Protein 2A3I (pdb70)

Solvent-accessible surface area: 12761 Å² total; per-residue (Å²): 162,87,149,120,99,16,43,11,118,67,0,44,130,42,44,40,138,78,29,128,14,68,24,70,94,97,106,89,43,49,28,71,48,0,14,12,26,19,23,118,4,14,4,95,26,4,73,55,17,2,61,3,0,58,66,0,34,21,0,114,116,8,34,62,114,3,14,28,13,0,5,11,11,0,8,24,7,3,20,2,0,20,5,0,25,29,0,25,107,95,21,101,5,128,85,2,23,19,0,41,45,1,49,1,52,80,113,34,10,109,97,0,63,18,56,135,26,0,51,22,12,34,89,12,0,67,66,0,38,141,12,113,5,31,58,28,0,6,0,0,0,9,0,2,2,0,0,8,15,7,22,131,120,22,17,140,28,47,82,49,1,93,122,19,32,65,74,12,41,127,13,0,86,102,18,0,71,123,72,26,84,97,78,47,79,1,158,97,26,31,111,42,0,3,76,8,6,2,34,2,23,73,11,14,66,76,8,14,129,53,11,8,95,7,45,144,66,33,175,72,63,150,6,96,21,11,67,17,1,59,59,2,0,52,72,2,25,73,67,44,108,88,48,44,28,77,48,20,50,55,48,146,148,195,156,133,32,41,4,29,76,23,13,88,168

GO terms:
  GO:1990837 sequence-specific double-stranded DNA binding (F, IDA)
  GO:1901224 positive regulation of non-canonical NF-kappaB signal transduction (P, IMP)
  GO:0043235 signaling receptor complex (C, IDA)
  GO:0003700 DNA-binding transcription factor activity (F, TAS)
  GO:0003707 nuclear steroid receptor activity (F, TAS)
  GO:0007165 signal transduction (P, TAS)
  GO:0005654 nucleoplasm (C, TAS)
  GO:0005829 cytosol (C, TAS)
  GO:0005515 protein binding (F, IPI)
  GO:0005654 nucleoplasm (C, IDA)
  GO:0017025 TBP-class protein binding (F, IPI)

B-factor: mean 38.67, std 17.22, range [19.51, 102.19]

Organism: Homo sapiens (NCBI:txid9606)

Foldseek 3Di:
DDDDDDCLVVLVVLDDDFDALPDDVPDDLALQVVQLSLQVLLLVVLVSVLSSQCPRVLSVPDDPVQLLQLCLQQSLLLLLLVQLVCCCVPPVLQWRPNGPVDTHHQV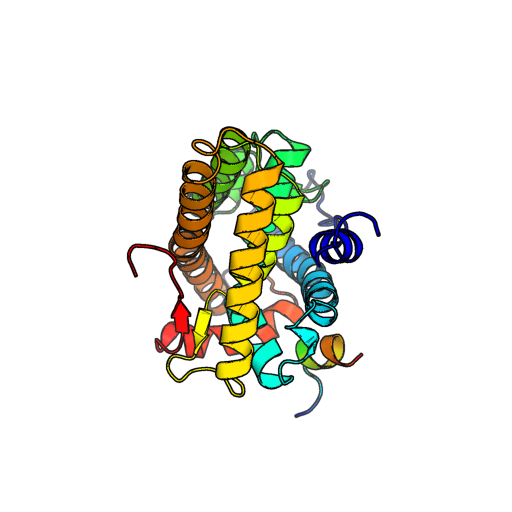SLVNNVNVVLRVLSSVLSPVCNVLVDDPSLSSLLSVLSSLFKAFPVADPPRVSSVVVNVVSLVVSLVVLCPPPPPVVSSVVVSVVSLVSSQSSVVSSVVVVVVVLVCLVCCVVSVRDHDPSVVVSCVVNVVCVVVVRMDGHGPPPD/DDDDPVVVVVVD

Structure (mmCIF, N/CA/C/O backbone):
data_2A3I
#
_entry.id   2A3I
#
_cell.length_a   44.647
_cell.length_b   72.259
_cell.length_c   81.226
_cell.angle_alpha   90.00
_cell.angle_beta   90.00
_cell.angle_gamma   90.00
#
_symmetry.space_group_name_H-M   'P 21 21 21'
#
loop_
_entity.id
_entity.type
_entity.pdbx_description
1 polymer 'Mineralocorticoid receptor'
2 polymer 'Nuclear receptor coactivator 1, residues 1430-1441'
3 non-polymer CORTICOSTERONE
4 water water
#
loop_
_atom_site.group_PDB
_atom_site.id
_atom_site.type_symbol
_atom_site.label_atom_id
_atom_site.label_alt_id
_atom_site.label_comp_id
_atom_site.label_asym_id
_atom_site.label_entity_id
_atom_site.label_seq_id
_atom_site.pdbx_PDB_ins_code
_atom_site.Cartn_x
_atom_site.Cartn_y
_atom_site.Cartn_z
_atom_site.occupancy
_atom_site.B_iso_or_equiv
_atom_site.auth_seq_id
_atom_site.auth_comp_id
_atom_site.auth_asym_id
_atom_site.auth_atom_id
_atom_site.pdbx_PDB_model_num
ATOM 1 N N . ARG A 1 1 ? 26.125 47.334 -22.459 1.00 96.22 732 ARG A N 1
ATOM 2 C CA . ARG A 1 1 ? 25.745 48.432 -21.525 1.00 96.31 732 ARG A CA 1
ATOM 3 C C . ARG A 1 1 ? 24.881 47.901 -20.382 1.00 96.37 732 ARG A C 1
ATOM 4 O O . ARG A 1 1 ? 24.376 46.779 -20.437 1.00 96.36 732 ARG A O 1
ATOM 6 N N . ALA A 1 2 ? 24.723 48.717 -19.344 1.00 96.48 733 ALA A N 1
ATOM 7 C CA . ALA A 1 2 ? 23.927 48.350 -18.177 1.00 96.60 733 ALA A CA 1
ATOM 8 C C . ALA A 1 2 ? 23.681 49.601 -17.341 1.00 96.66 733 ALA A C 1
ATOM 9 O O . ALA A 1 2 ? 24.616 50.168 -16.767 1.00 96.74 733 ALA A O 1
ATOM 11 N N . LEU A 1 3 ? 22.423 50.030 -17.279 1.00 96.64 734 LEU A N 1
ATOM 12 C CA . LEU A 1 3 ? 22.060 51.229 -16.530 1.00 96.59 734 LEU A CA 1
ATOM 13 C C . LEU A 1 3 ? 22.870 52.384 -17.122 1.00 96.36 734 LEU A C 1
ATOM 14 O O . LEU A 1 3 ? 23.641 52.201 -18.065 1.00 96.40 734 LEU A O 1
ATOM 19 N N . THR A 1 4 ? 22.680 53.573 -16.569 1.00 96.04 735 THR A N 1
ATOM 20 C CA . THR A 1 4 ? 23.401 54.758 -17.004 1.00 95.66 735 THR A CA 1
ATOM 21 C C . THR A 1 4 ? 23.606 55.564 -15.726 1.00 95.13 735 THR A C 1
ATOM 22 O O . THR A 1 4 ? 23.136 56.697 -15.609 1.00 94.94 735 THR A O 1
ATOM 26 N N . PRO A 1 5 ? 24.322 54.972 -14.746 1.00 94.61 736 PRO A N 1
ATOM 27 C CA . PRO A 1 5 ? 24.632 55.552 -13.436 1.00 93.95 736 PRO A CA 1
ATOM 28 C C . PRO A 1 5 ? 24.608 57.070 -13.349 1.00 93.13 736 PRO A C 1
ATOM 29 O O . PRO A 1 5 ? 25.038 57.775 -14.264 1.00 93.19 736 PRO A O 1
ATOM 33 N N . SER A 1 6 ? 24.099 57.558 -12.224 1.00 91.94 737 SER A N 1
ATOM 34 C CA . SER A 1 6 ? 23.989 58.984 -11.964 1.00 90.60 737 SER A CA 1
ATOM 35 C C . SER A 1 6 ? 24.878 59.373 -10.788 1.00 89.53 737 SER A C 1
ATOM 36 O O . SER A 1 6 ? 25.435 58.506 -10.110 1.00 89.40 737 SER A O 1
ATOM 39 N N . PRO A 1 7 ? 25.040 60.686 -10.540 1.00 88.42 738 PRO A N 1
ATOM 40 C CA . PRO A 1 7 ? 25.877 61.136 -9.425 1.00 87.28 738 PRO A CA 1
ATOM 41 C C . PRO A 1 7 ? 25.365 60.568 -8.102 1.00 86.07 738 PRO A C 1
ATOM 42 O O . PRO A 1 7 ? 26.084 60.539 -7.106 1.00 86.03 738 PRO A O 1
ATOM 46 N N . VAL A 1 8 ? 24.117 60.110 -8.109 1.00 84.56 739 VAL A N 1
ATOM 47 C CA . VAL A 1 8 ? 23.489 59.543 -6.921 1.00 83.28 739 VAL A CA 1
ATOM 48 C C . VAL A 1 8 ? 24.39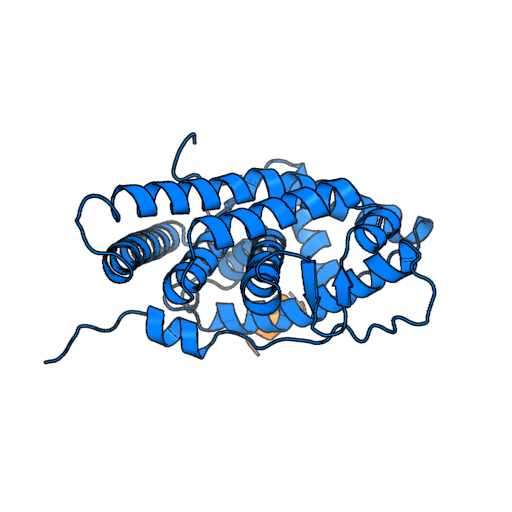1 58.533 -6.206 1.00 82.36 739 VAL A C 1
ATOM 49 O O . VAL A 1 8 ? 24.532 58.578 -4.982 1.00 82.15 739 VAL A O 1
ATOM 53 N N . MET A 1 9 ? 24.998 57.625 -6.967 1.00 81.11 740 MET A N 1
ATOM 54 C CA . MET A 1 9 ? 25.882 56.616 -6.392 1.00 79.86 740 MET A CA 1
ATOM 55 C C . MET A 1 9 ? 27.095 57.321 -5.782 1.00 78.68 740 MET A C 1
ATOM 56 O O . MET A 1 9 ? 27.565 56.958 -4.702 1.00 78.25 740 MET A O 1
ATOM 61 N N . VAL A 1 10 ? 27.594 58.330 -6.491 1.00 77.19 741 VAL A N 1
ATOM 62 C CA . VAL A 1 10 ? 28.738 59.120 -6.043 1.00 75.86 741 VAL A CA 1
ATOM 63 C C . VAL A 1 10 ? 28.412 59.848 -4.741 1.00 75.07 741 VAL A C 1
ATOM 64 O O . VAL A 1 10 ? 29.193 59.833 -3.789 1.00 74.88 741 VAL A O 1
ATOM 68 N N . LEU A 1 11 ? 27.247 60.485 -4.712 1.00 73.96 742 LEU A N 1
ATOM 69 C CA . LEU A 1 11 ? 26.790 61.225 -3.543 1.00 72.79 742 LEU A CA 1
ATOM 70 C C . LEU A 1 11 ? 26.745 60.330 -2.305 1.00 72.00 742 LEU A C 1
ATOM 71 O O . LEU A 1 11 ? 27.139 60.746 -1.214 1.00 71.74 742 LEU A O 1
ATOM 76 N N . GLU A 1 12 ? 26.268 59.100 -2.481 1.00 70.92 743 GLU A N 1
ATOM 77 C CA . GLU A 1 12 ? 26.176 58.147 -1.378 1.00 69.91 743 GLU A CA 1
ATOM 78 C C . GLU A 1 12 ? 27.564 57.831 -0.843 1.00 68.62 743 GLU A C 1
ATOM 79 O O . GLU A 1 12 ? 27.744 57.573 0.347 1.00 68.35 743 GLU A O 1
ATOM 85 N N . ASN A 1 13 ? 28.545 57.859 -1.737 1.00 66.89 744 ASN A N 1
ATOM 86 C CA . ASN A 1 13 ? 29.926 57.565 -1.384 1.00 65.16 744 ASN A CA 1
ATOM 87 C C . ASN A 1 13 ? 30.569 58.629 -0.504 1.00 63.95 744 ASN A C 1
ATOM 88 O O . ASN A 1 13 ? 31.233 58.310 0.483 1.00 63.99 744 ASN A O 1
ATOM 93 N N . ILE A 1 14 ? 30.369 59.894 -0.858 1.00 62.55 745 ILE A N 1
ATOM 94 C CA . ILE A 1 14 ? 30.955 60.996 -0.102 1.00 61.01 745 ILE A CA 1
ATOM 95 C C . ILE A 1 14 ? 30.123 61.435 1.099 1.00 60.40 745 ILE A C 1
ATOM 96 O O . ILE A 1 14 ? 30.502 62.360 1.812 1.00 60.06 745 ILE A O 1
ATOM 101 N N . GLU A 1 15 ? 28.992 60.774 1.322 1.00 59.79 746 GLU A N 1
ATOM 102 C CA . GLU A 1 15 ? 28.123 61.119 2.441 1.00 59.51 746 GLU A CA 1
ATOM 103 C C . GLU A 1 15 ? 28.877 61.002 3.766 1.00 58.96 746 GLU A C 1
ATOM 104 O O . GLU A 1 15 ? 29.317 59.915 4.144 1.00 58.86 746 GLU A O 1
ATOM 110 N N . PRO A 1 16 ? 29.040 62.129 4.484 1.00 58.31 747 PRO A N 1
ATOM 111 C CA . PRO A 1 16 ? 29.740 62.177 5.774 1.00 57.46 747 PRO A CA 1
ATOM 112 C C . PRO A 1 16 ? 29.103 61.252 6.811 1.00 56.59 747 PRO A C 1
ATOM 113 O O . PRO A 1 16 ? 27.910 60.953 6.747 1.00 56.35 747 PRO A O 1
ATOM 117 N N . GLU A 1 17 ? 29.900 60.807 7.773 1.00 55.64 748 GLU A N 1
ATOM 118 C CA . GLU A 1 17 ? 29.397 59.915 8.807 1.00 54.95 748 GLU A CA 1
ATOM 119 C C . GLU A 1 17 ? 29.166 60.639 10.128 1.00 53.24 748 GLU A C 1
ATOM 120 O O . GLU A 1 17 ? 29.816 61.644 10.420 1.00 53.24 748 GLU A O 1
ATOM 126 N N . ILE A 1 18 ? 28.228 60.117 10.914 1.00 51.15 749 ILE A N 1
ATOM 127 C CA . ILE A 1 18 ? 27.869 60.677 12.214 1.00 49.34 749 ILE A CA 1
ATOM 128 C C . ILE A 1 18 ? 29.038 61.230 13.030 1.00 47.62 749 ILE A C 1
ATOM 129 O O . ILE A 1 18 ? 30.108 60.628 13.103 1.00 47.36 749 ILE A O 1
ATOM 134 N N . VAL A 1 19 ? 28.818 62.390 13.643 1.00 45.19 750 VAL A N 1
ATOM 135 C CA . VAL A 1 19 ? 29.830 63.007 14.488 1.00 42.58 750 VAL A CA 1
ATOM 136 C C . VAL A 1 19 ? 29.205 63.143 15.873 1.00 41.18 750 VAL A C 1
ATOM 137 O O . VAL A 1 19 ? 28.025 63.482 16.000 1.00 40.04 750 VAL A O 1
ATOM 141 N N . TYR A 1 20 ? 29.989 62.856 16.906 1.00 39.78 751 TYR A N 1
ATOM 142 C CA . TYR A 1 20 ? 29.503 62.938 18.273 1.00 39.09 751 TYR A CA 1
ATOM 143 C C . TYR A 1 20 ? 29.562 64.350 18.817 1.00 38.22 751 TYR A C 1
ATOM 144 O O . TYR A 1 20 ? 30.394 65.155 18.398 1.00 38.46 751 TYR A O 1
ATOM 153 N N . ALA A 1 21 ? 28.670 64.645 19.757 1.00 37.74 752 ALA A N 1
ATOM 154 C CA . ALA A 1 21 ? 28.613 65.967 20.368 1.00 37.37 752 ALA A CA 1
ATOM 155 C C . ALA A 1 21 ? 29.521 66.069 21.586 1.00 37.67 752 ALA A C 1
ATOM 156 O O . ALA A 1 21 ? 29.914 67.167 21.987 1.00 37.92 752 ALA A O 1
ATOM 158 N N . GLY A 1 22 ? 29.850 64.926 22.177 1.00 37.62 753 GLY A N 1
ATOM 159 C CA . GLY A 1 22 ? 30.679 64.941 23.364 1.00 38.39 753 GLY A CA 1
ATOM 160 C C . GLY A 1 22 ? 29.853 65.482 24.513 1.00 39.13 753 GLY A C 1
ATOM 161 O O . GLY A 1 22 ? 30.360 66.181 25.388 1.00 39.74 753 GLY A O 1
ATOM 162 N N . TYR A 1 23 ? 28.563 65.163 24.507 1.00 39.30 754 TYR A N 1
ATOM 163 C CA . TYR A 1 23 ? 27.666 65.627 25.553 1.00 39.64 754 TYR A CA 1
ATOM 164 C C . TYR A 1 23 ? 27.620 64.651 26.717 1.00 39.46 754 TYR A C 1
ATOM 165 O O . TYR A 1 23 ? 27.733 63.440 26.531 1.00 39.66 754 TYR A O 1
ATOM 174 N N . ASP A 1 24 ? 27.453 65.193 27.916 1.00 39.28 755 ASP A N 1
ATOM 175 C CA . ASP A 1 24 ? 27.364 64.384 29.120 1.00 40.10 755 ASP A CA 1
ATOM 176 C C . ASP A 1 24 ? 26.007 64.642 29.762 1.00 39.97 755 ASP A C 1
ATOM 177 O O . ASP A 1 24 ? 25.787 65.658 30.416 1.00 39.27 755 ASP A O 1
ATOM 182 N N . SER A 1 25 ? 25.092 63.705 29.559 1.00 40.94 756 SER A N 1
ATOM 183 C CA . SER A 1 25 ? 23.741 63.824 30.082 1.00 42.52 756 SER A CA 1
ATOM 184 C C . SER A 1 25 ? 23.652 64.039 31.589 1.00 42.97 756 SER A C 1
ATOM 185 O O . SER A 1 25 ? 22.596 64.406 32.100 1.00 43.74 756 SER A O 1
ATOM 188 N N . SER A 1 26 ? 24.749 63.829 32.307 1.00 43.65 757 SER A N 1
ATOM 189 C CA . SER A 1 26 ? 24.704 63.998 33.750 1.00 44.23 757 SER A CA 1
ATOM 190 C C . SER A 1 26 ? 24.901 65.437 34.218 1.00 43.76 757 SER A C 1
ATOM 191 O O . SER A 1 26 ? 24.635 65.751 35.378 1.00 44.62 757 SER A O 1
ATOM 194 N N . LYS A 1 27 ? 25.364 66.323 33.343 1.00 42.98 758 LYS A N 1
ATOM 195 C CA . LYS A 1 27 ? 25.536 67.702 33.782 1.00 42.10 758 LYS A CA 1
ATOM 196 C C . LYS A 1 27 ? 24.293 68.512 33.464 1.00 40.29 758 LYS A C 1
ATOM 197 O O . LYS A 1 27 ? 23.488 68.117 32.623 1.00 40.49 758 LYS A O 1
ATOM 203 N N . PRO A 1 28 ? 24.113 69.657 34.141 1.00 39.12 759 PRO A N 1
ATOM 204 C CA . PRO A 1 28 ? 22.946 70.522 33.937 1.00 37.09 759 PRO A CA 1
ATOM 205 C C . PRO A 1 28 ? 22.599 70.967 32.518 1.00 35.73 759 PRO A C 1
ATOM 206 O O . PRO A 1 28 ? 23.444 71.463 31.765 1.00 33.35 759 PRO A O 1
ATOM 210 N N . ASP A 1 29 ? 21.326 70.781 32.180 1.00 34.41 760 ASP A N 1
ATOM 211 C CA . ASP A 1 29 ? 20.796 71.164 30.882 1.00 33.38 760 ASP A CA 1
ATOM 212 C C . ASP A 1 29 ? 20.406 72.634 30.860 1.00 31.49 760 ASP A C 1
ATOM 213 O O . ASP A 1 29 ? 19.229 72.978 30.723 1.00 31.11 760 ASP A O 1
ATOM 218 N N . THR A 1 30 ? 21.394 73.506 31.018 1.00 29.34 761 THR A N 1
ATOM 219 C CA . THR A 1 30 ? 21.141 74.939 30.969 1.00 27.21 761 THR A CA 1
ATOM 220 C C . THR A 1 30 ? 21.127 75.312 29.483 1.00 26.18 761 THR A C 1
ATOM 221 O O . THR A 1 30 ? 21.654 74.574 28.654 1.00 23.61 761 THR A O 1
ATOM 225 N N . ALA A 1 31 ? 20.518 76.441 29.142 1.00 25.14 762 ALA A N 1
ATOM 226 C CA . ALA A 1 31 ? 20.482 76.857 27.745 1.00 26.92 762 ALA A CA 1
ATOM 227 C C . ALA A 1 31 ? 21.914 77.149 27.297 1.00 26.86 762 ALA A C 1
A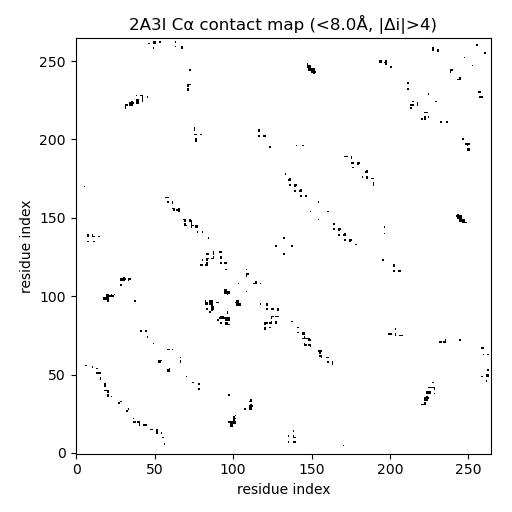TOM 228 O O . ALA A 1 31 ? 22.294 76.879 26.154 1.00 26.25 762 ALA A O 1
ATOM 230 N N . GLU A 1 32 ? 22.707 77.697 28.210 1.00 27.41 763 GLU A N 1
ATOM 231 C CA . GLU A 1 32 ? 24.090 78.024 27.901 1.00 29.20 763 GLU A CA 1
ATOM 232 C C . GLU A 1 32 ? 24.816 76.766 27.477 1.00 27.69 763 GLU A C 1
ATOM 233 O O . GLU A 1 32 ? 25.413 76.724 26.413 1.00 28.50 763 GLU A O 1
ATOM 239 N N . ASN A 1 33 ? 24.747 75.730 28.303 1.00 27.33 764 ASN A N 1
ATOM 240 C CA . ASN A 1 33 ? 25.424 74.483 27.987 1.00 26.92 764 ASN A CA 1
ATOM 241 C C . ASN A 1 33 ? 24.905 73.812 26.712 1.00 26.05 764 ASN A C 1
ATOM 242 O O . ASN A 1 33 ? 25.693 73.388 25.855 1.00 25.28 764 ASN A O 1
ATOM 247 N N . LEU A 1 34 ? 23.587 73.719 26.576 1.00 24.30 765 LEU A N 1
ATOM 248 C CA . LEU A 1 34 ? 23.007 73.077 25.400 1.00 23.89 765 LEU A CA 1
ATOM 249 C C . LEU A 1 34 ? 23.350 73.759 24.076 1.00 23.75 765 LEU A C 1
ATOM 250 O O . LEU A 1 34 ? 23.739 73.097 23.108 1.00 23.58 765 LEU A O 1
ATOM 255 N N . LEU A 1 35 ? 23.201 75.077 24.023 1.00 22.91 766 LEU A N 1
ATOM 256 C CA . LEU A 1 35 ? 23.487 75.800 22.790 1.00 22.62 766 LEU A CA 1
ATOM 257 C C . LEU A 1 35 ? 24.982 75.829 22.482 1.00 22.32 766 LEU A C 1
ATOM 258 O O . LEU A 1 35 ? 25.379 75.671 21.336 1.00 21.10 766 LEU A O 1
ATOM 263 N N . SER A 1 36 ? 25.807 76.040 23.500 1.00 22.25 767 SER A N 1
ATOM 264 C CA . SER A 1 36 ? 27.246 76.041 23.281 1.00 23.28 767 SER A CA 1
ATOM 265 C C . SER A 1 36 ? 27.640 74.669 22.725 1.00 23.58 767 SER A C 1
ATOM 266 O O . SER A 1 36 ? 28.413 74.576 21.769 1.00 22.80 767 SER A O 1
ATOM 269 N N . THR A 1 37 ? 27.088 73.606 23.315 1.00 22.87 768 THR A N 1
ATOM 270 C CA . THR A 1 37 ? 27.406 72.252 22.870 1.00 23.55 768 THR A CA 1
ATOM 271 C C . THR A 1 37 ? 26.946 72.071 21.429 1.00 23.35 768 THR A C 1
ATOM 272 O O . THR A 1 37 ? 27.674 71.524 20.599 1.00 22.64 768 THR A O 1
ATOM 276 N N . LEU A 1 38 ? 25.740 72.541 21.128 1.00 22.91 769 LEU A N 1
ATOM 277 C CA . LEU A 1 38 ? 25.210 72.431 19.776 1.00 23.26 769 LEU A CA 1
ATOM 278 C C . LEU A 1 38 ? 26.043 73.223 18.771 1.00 23.64 769 LEU A C 1
ATOM 279 O O . LEU A 1 38 ? 26.213 72.795 17.628 1.00 24.39 769 LEU A O 1
ATOM 284 N N . ASN A 1 39 ? 26.562 74.376 19.181 1.00 23.86 770 ASN A N 1
ATOM 285 C CA . ASN A 1 39 ? 27.376 75.171 18.268 1.00 24.28 770 ASN A CA 1
ATOM 286 C C . ASN A 1 39 ? 28.726 74.513 18.006 1.00 25.41 770 ASN A C 1
ATOM 287 O O . ASN A 1 39 ? 29.254 74.584 16.901 1.00 24.84 770 ASN A O 1
ATOM 292 N N . ARG A 1 40 ? 29.287 73.875 19.020 1.00 27.00 771 ARG A N 1
ATOM 293 C CA . ARG A 1 40 ? 30.553 73.194 18.827 1.00 29.21 771 ARG A CA 1
ATOM 294 C C . ARG A 1 40 ? 30.298 72.005 17.905 1.00 28.26 771 ARG A C 1
ATOM 295 O O . ARG A 1 40 ? 31.110 71.707 17.035 1.00 28.92 771 ARG A O 1
ATOM 303 N N . LEU A 1 41 ? 29.158 71.339 18.082 1.00 26.65 772 LEU A N 1
ATOM 304 C CA . LEU A 1 41 ? 28.805 70.199 17.231 1.00 25.57 772 LEU A CA 1
ATOM 305 C C . LEU A 1 41 ? 28.699 70.654 15.775 1.00 24.69 772 LEU A C 1
ATOM 306 O O . LEU A 1 41 ? 29.194 69.983 14.865 1.00 24.14 772 LEU A O 1
ATOM 311 N N . ALA A 1 42 ? 28.052 71.797 15.566 1.00 24.35 773 ALA A N 1
ATOM 312 C CA . ALA A 1 42 ? 27.888 72.354 14.227 1.00 24.82 773 ALA A CA 1
ATOM 313 C C . ALA A 1 42 ? 29.261 72.579 13.595 1.00 25.89 773 ALA A C 1
ATOM 314 O O . ALA A 1 42 ? 29.473 72.282 12.417 1.00 25.81 773 ALA A O 1
ATOM 316 N N . GLY A 1 43 ? 30.186 73.110 14.389 1.00 26.89 774 GLY A N 1
ATOM 317 C CA . GLY A 1 43 ? 31.535 73.350 13.911 1.00 28.14 774 GLY A CA 1
ATOM 318 C C . GLY A 1 43 ? 32.150 72.089 13.332 1.00 28.93 774 GLY A C 1
ATOM 319 O O . GLY A 1 43 ? 32.769 72.125 12.271 1.00 29.51 774 GLY A O 1
ATOM 320 N N . LYS A 1 44 ? 31.973 70.966 14.021 1.00 29.40 775 LYS A N 1
ATOM 321 C CA . LYS A 1 44 ? 32.515 69.696 13.553 1.00 30.47 775 LYS A CA 1
ATOM 322 C C . LYS A 1 44 ? 31.796 69.170 12.309 1.00 30.12 775 LYS A C 1
ATOM 323 O O . LYS A 1 44 ? 32.442 68.667 11.388 1.00 29.93 775 LYS A O 1
ATOM 329 N N . GLN A 1 45 ? 30.471 69.292 12.271 1.00 28.42 776 GLN A N 1
ATOM 330 C CA . GLN A 1 45 ? 29.709 68.825 11.114 1.00 28.80 776 GLN A CA 1
ATOM 331 C C . GLN A 1 45 ? 30.097 69.633 9.884 1.00 29.45 776 GLN A C 1
ATOM 332 O O . GLN A 1 45 ? 30.183 69.105 8.774 1.00 29.23 776 GLN A O 1
ATOM 338 N N . MET A 1 46 ? 30.329 70.923 10.098 1.00 31.57 777 MET A N 1
ATOM 339 C CA . MET A 1 46 ? 30.686 71.841 9.025 1.00 32.68 777 MET A CA 1
ATOM 340 C C . MET A 1 46 ? 31.955 71.445 8.278 1.00 33.63 777 MET A C 1
ATOM 341 O O . MET A 1 46 ? 32.067 71.665 7.070 1.00 33.18 777 MET A O 1
ATOM 346 N N . ILE A 1 47 ? 32.912 70.865 8.989 1.00 33.87 778 ILE A N 1
ATOM 347 C CA . ILE A 1 47 ? 34.143 70.435 8.352 1.00 34.86 778 ILE A CA 1
ATOM 348 C C . ILE A 1 47 ? 33.792 69.330 7.358 1.00 34.77 778 ILE A C 1
ATOM 349 O O . ILE A 1 47 ? 34.316 69.282 6.242 1.00 35.39 778 ILE A O 1
ATOM 354 N N . GLN A 1 48 ? 32.879 68.457 7.769 1.00 34.34 779 GLN A N 1
ATOM 355 C CA . GLN A 1 48 ? 32.443 67.357 6.929 1.00 34.18 779 GLN A CA 1
ATOM 356 C C . GLN A 1 48 ? 31.644 67.885 5.752 1.00 33.39 779 GLN A C 1
ATOM 357 O O . GLN A 1 48 ? 31.787 67.401 4.624 1.00 32.18 779 GLN A O 1
ATOM 363 N N . VAL A 1 49 ? 30.802 68.880 6.011 1.00 32.55 780 VAL A N 1
ATOM 364 C CA . VAL A 1 49 ? 29.983 69.459 4.956 1.00 31.97 780 VAL A CA 1
ATOM 365 C C . VAL A 1 49 ? 30.853 70.045 3.850 1.00 31.38 780 VAL A C 1
ATOM 366 O O . VAL A 1 49 ? 30.602 69.808 2.671 1.00 30.64 780 VAL A O 1
ATOM 370 N N . VAL A 1 50 ? 31.878 70.806 4.226 1.00 31.82 781 VAL A N 1
ATOM 371 C CA . VAL A 1 50 ? 32.763 71.403 3.235 1.00 32.06 781 VAL A CA 1
ATOM 372 C C . VAL A 1 50 ? 33.479 70.299 2.460 1.00 32.65 781 VAL A C 1
ATOM 373 O O . VAL A 1 50 ? 33.556 70.342 1.232 1.00 32.77 781 VAL A O 1
ATOM 377 N N . LYS A 1 51 ? 33.980 69.299 3.181 1.00 33.63 782 LYS A N 1
ATOM 378 C CA . LYS A 1 51 ? 34.671 68.172 2.560 1.00 35.04 782 LYS A CA 1
ATOM 379 C C . LYS A 1 51 ? 33.756 67.458 1.574 1.00 34.96 782 LYS A C 1
ATOM 380 O O . LYS A 1 51 ? 34.201 66.978 0.525 1.00 35.85 782 LYS A O 1
ATOM 386 N N . TRP A 1 52 ? 32.476 67.388 1.924 1.00 33.65 783 TRP A N 1
ATOM 387 C CA . TRP A 1 52 ? 31.465 66.740 1.096 1.00 33.17 783 TRP A CA 1
ATOM 388 C C . TRP A 1 52 ? 31.214 67.560 -0.166 1.00 32.72 783 TRP A C 1
ATOM 389 O O . TRP A 1 52 ? 31.226 67.031 -1.277 1.00 33.04 783 TRP A O 1
ATOM 400 N N . ALA A 1 53 ? 30.996 68.858 0.021 1.00 32.12 784 ALA A N 1
ATOM 401 C CA . ALA A 1 53 ? 30.720 69.761 -1.090 1.00 31.86 784 ALA A CA 1
ATOM 402 C C . ALA A 1 53 ? 31.880 69.846 -2.074 1.00 31.22 784 ALA A C 1
ATOM 403 O O . ALA A 1 53 ? 31.683 69.867 -3.284 1.00 30.55 784 ALA A O 1
ATOM 405 N N . LYS A 1 54 ? 33.090 69.890 -1.537 1.00 32.22 785 LYS A N 1
ATOM 406 C CA . LYS A 1 54 ? 34.306 69.996 -2.337 1.00 34.27 785 LYS A CA 1
ATOM 407 C C . LYS A 1 54 ? 34.403 68.996 -3.491 1.00 33.67 785 LYS A C 1
ATOM 408 O O . LYS A 1 54 ? 34.968 69.301 -4.538 1.00 33.34 785 LYS A O 1
ATOM 414 N N . VAL A 1 55 ? 33.846 67.806 -3.307 1.00 34.84 786 VAL A N 1
ATOM 415 C CA . VAL A 1 55 ? 33.916 66.787 -4.342 1.00 35.82 786 VAL A CA 1
ATOM 416 C C . VAL A 1 55 ? 32.599 66.527 -5.061 1.00 36.44 786 VAL A C 1
ATOM 417 O O . VAL A 1 55 ? 32.462 65.537 -5.776 1.00 37.33 786 VAL A O 1
ATOM 421 N N . LEU A 1 56 ? 31.634 67.422 -4.883 1.00 36.19 787 LEU A N 1
ATOM 422 C CA . LEU A 1 56 ? 30.335 67.275 -5.532 1.00 36.21 787 LEU A CA 1
ATOM 423 C C . LEU A 1 56 ? 30.395 67.510 -7.034 1.00 36.20 787 LEU A C 1
ATOM 424 O O . LEU A 1 56 ? 30.988 68.487 -7.500 1.00 36.93 787 LEU A O 1
ATOM 429 N N . PRO A 1 57 ? 29.780 66.611 -7.819 1.00 35.93 788 PRO A N 1
ATOM 430 C CA . PRO A 1 57 ? 29.790 66.784 -9.273 1.00 35.29 788 PRO A CA 1
ATOM 431 C C . PRO A 1 57 ? 29.215 68.163 -9.592 1.00 35.40 788 PRO A C 1
ATOM 432 O O . PRO A 1 57 ? 28.188 68.547 -9.031 1.00 35.17 788 PRO A O 1
ATOM 436 N N . GLY A 1 58 ? 29.883 68.905 -10.473 1.00 34.54 789 GLY A N 1
ATOM 437 C CA . GLY A 1 58 ? 29.421 70.233 -10.835 1.00 34.21 789 GLY A CA 1
ATOM 438 C C . GLY A 1 58 ? 29.915 71.312 -9.884 1.00 33.59 789 GLY A C 1
ATOM 439 O O . GLY A 1 58 ? 30.706 72.180 -10.260 1.00 33.28 789 GLY A O 1
ATOM 440 N N . PHE A 1 59 ? 29.454 71.251 -8.641 1.00 33.16 790 PHE A N 1
ATOM 441 C CA . PHE A 1 59 ? 29.844 72.225 -7.631 1.00 32.59 790 PHE A CA 1
ATOM 442 C C . PHE A 1 59 ? 31.360 72.378 -7.554 1.00 33.25 790 PHE A C 1
ATOM 443 O O . PHE A 1 59 ? 31.873 73.481 -7.360 1.00 32.37 790 PHE A O 1
ATOM 451 N N . LYS A 1 60 ? 32.082 71.274 -7.707 1.00 34.10 791 LYS A N 1
ATOM 452 C CA . LYS A 1 60 ? 33.533 71.339 -7.626 1.00 35.96 791 LYS A CA 1
ATOM 453 C C . LYS A 1 60 ? 34.167 72.195 -8.715 1.00 36.31 791 LYS A C 1
ATOM 454 O O . LYS A 1 60 ? 35.318 72.606 -8.588 1.00 36.60 791 LYS A O 1
ATOM 460 N N . ASN A 1 61 ? 33.416 72.484 -9.774 1.00 36.50 792 ASN A N 1
ATOM 461 C CA . ASN A 1 61 ? 33.945 73.299 -10.859 1.00 37.24 792 ASN A CA 1
ATOM 462 C C . ASN A 1 61 ? 33.652 74.784 -10.710 1.00 36.53 792 ASN A C 1
ATOM 463 O O . ASN A 1 61 ? 34.188 75.605 -11.456 1.00 37.34 792 ASN A O 1
ATOM 468 N N . LEU A 1 62 ? 32.797 75.136 -9.756 1.00 34.74 793 LEU A N 1
ATOM 469 C CA . LEU A 1 62 ? 32.476 76.536 -9.530 1.00 33.19 793 LEU A CA 1
ATOM 470 C C . LEU A 1 62 ? 33.694 77.240 -8.942 1.00 32.29 793 LEU A C 1
ATOM 471 O O . LEU A 1 62 ? 34.512 76.621 -8.264 1.00 31.48 793 LEU A O 1
ATOM 476 N N . PRO A 1 63 ? 33.843 78.543 -9.210 1.00 31.87 794 PRO A N 1
ATOM 477 C CA . PRO A 1 63 ? 35.010 79.222 -8.640 1.00 32.17 794 PRO A CA 1
ATOM 478 C C . PRO A 1 63 ? 34.944 79.192 -7.117 1.00 32.34 794 PRO A C 1
ATOM 479 O O . PRO A 1 63 ? 33.863 79.070 -6.533 1.00 31.33 794 PRO A O 1
ATOM 483 N N . LEU A 1 64 ? 36.106 79.291 -6.483 1.00 32.66 795 LEU A N 1
ATOM 484 C CA . LEU A 1 64 ? 36.202 79.250 -5.030 1.00 33.20 795 LEU A CA 1
ATOM 485 C C . LEU A 1 64 ? 35.239 80.229 -4.356 1.00 33.34 795 LEU A C 1
ATOM 486 O O . LEU A 1 64 ? 34.594 79.886 -3.368 1.00 33.48 795 LEU A O 1
ATOM 491 N N . GLU A 1 65 ? 35.158 81.441 -4.896 1.00 33.35 796 GLU A N 1
ATOM 492 C CA . GLU A 1 65 ? 34.297 82.491 -4.350 1.00 34.68 796 GLU A CA 1
ATOM 493 C C . GLU A 1 65 ? 32.812 82.122 -4.339 1.00 33.59 796 GLU A C 1
ATOM 494 O O . GLU A 1 65 ? 32.087 82.470 -3.401 1.00 32.85 796 GLU A O 1
ATOM 500 N N . ASP A 1 66 ? 32.355 81.436 -5.383 1.00 31.72 797 ASP A N 1
ATOM 501 C CA . ASP A 1 66 ? 30.959 81.030 -5.449 1.00 30.11 797 ASP A CA 1
ATOM 502 C C . ASP A 1 66 ? 30.688 79.854 -4.508 1.00 29.39 797 ASP A C 1
ATOM 503 O O . ASP A 1 66 ? 29.613 79.756 -3.914 1.00 29.07 797 ASP A O 1
ATOM 508 N N . GLN A 1 67 ? 31.662 78.959 -4.374 1.00 27.58 798 GLN A N 1
ATOM 509 C CA . GLN A 1 67 ? 31.512 77.815 -3.489 1.00 27.48 798 GLN A CA 1
ATOM 510 C C . GLN A 1 67 ? 31.363 78.313 -2.051 1.00 26.96 798 GLN A C 1
ATOM 511 O O . GLN A 1 67 ? 30.518 77.829 -1.290 1.00 25.48 798 GLN A O 1
ATOM 517 N N . ILE A 1 68 ? 32.195 79.284 -1.690 1.00 27.15 799 ILE A N 1
ATOM 518 C CA . ILE A 1 68 ? 32.172 79.860 -0.349 1.00 27.48 799 ILE A CA 1
ATOM 519 C C . ILE A 1 68 ? 30.847 80.573 -0.092 1.00 27.28 799 ILE A C 1
ATOM 520 O O . ILE A 1 68 ? 30.258 80.445 0.986 1.00 27.60 799 ILE A O 1
ATOM 525 N N . THR A 1 69 ? 30.388 81.319 -1.088 1.00 26.24 800 THR A N 1
ATOM 526 C CA . THR A 1 69 ? 29.127 82.051 -0.989 1.00 27.21 800 THR A CA 1
ATOM 527 C C . THR A 1 69 ? 27.971 81.080 -0.768 1.00 26.33 800 THR A C 1
ATOM 528 O O . THR A 1 69 ? 27.145 81.256 0.127 1.00 25.67 800 THR A O 1
ATOM 532 N N . LEU A 1 70 ? 27.920 80.048 -1.594 1.00 25.31 801 LEU A N 1
ATOM 533 C CA . LEU A 1 70 ? 26.869 79.050 -1.494 1.00 26.97 801 LEU A CA 1
ATOM 534 C C . LEU A 1 70 ? 26.863 78.335 -0.136 1.00 26.70 801 LEU A C 1
ATOM 535 O O . LEU A 1 70 ? 25.807 78.138 0.471 1.00 26.10 801 LEU A O 1
ATOM 540 N N . ILE A 1 71 ? 28.041 77.956 0.345 1.00 26.15 802 ILE A N 1
ATOM 541 C CA . ILE A 1 71 ? 28.143 77.273 1.629 1.00 26.07 802 ILE A CA 1
ATOM 542 C C . ILE A 1 71 ? 27.730 78.184 2.796 1.00 25.43 802 ILE A C 1
ATOM 543 O O . ILE A 1 71 ? 27.042 77.746 3.720 1.00 22.87 802 ILE A O 1
ATOM 548 N N . GLN A 1 72 ? 28.146 79.446 2.748 1.00 25.81 803 GLN A N 1
ATOM 549 C CA . GLN A 1 72 ? 27.808 80.397 3.802 1.00 26.42 803 GLN A CA 1
ATOM 550 C C . GLN A 1 72 ? 26.315 80.706 3.827 1.00 26.67 803 GLN A C 1
ATOM 551 O O . GLN A 1 72 ? 25.748 80.979 4.886 1.00 27.66 803 GLN A O 1
ATOM 557 N N . TYR A 1 73 ? 25.671 80.661 2.667 1.00 26.93 804 TYR A N 1
ATOM 558 C CA . TYR A 1 73 ? 24.235 80.927 2.595 1.00 27.60 804 TYR A CA 1
ATOM 559 C C . TYR A 1 73 ? 23.389 79.725 3.021 1.00 27.17 804 TYR A C 1
ATOM 560 O O . TYR A 1 73 ? 22.335 79.888 3.633 1.00 27.70 804 TYR A O 1
ATOM 569 N N . SER A 1 74 ? 23.858 78.521 2.708 1.00 25.66 805 SER A N 1
ATOM 570 C CA . SER A 1 74 ? 23.098 77.303 2.992 1.00 24.71 805 SER A CA 1
ATOM 571 C C . SER A 1 74 ? 23.496 76.410 4.171 1.00 23.47 805 SER A C 1
ATOM 572 O O . SER A 1 74 ? 22.847 75.391 4.401 1.00 23.83 805 SER A O 1
ATOM 575 N N . TRP A 1 75 ? 24.529 76.763 4.927 1.00 22.66 806 TRP A N 1
ATOM 576 C CA . TRP A 1 75 ? 24.945 75.879 6.021 1.00 23.31 806 TRP A CA 1
ATOM 577 C C . TRP A 1 75 ? 23.848 75.543 7.031 1.00 22.72 806 TRP A C 1
ATOM 578 O O . TRP A 1 75 ? 23.770 74.409 7.507 1.00 21.47 806 TRP A O 1
ATOM 589 N N . MET A 1 76 ? 23.001 76.512 7.363 1.00 22.14 807 MET A N 1
ATOM 590 C CA . MET A 1 76 ? 21.939 76.252 8.328 1.00 22.65 807 MET A CA 1
ATOM 591 C C . MET A 1 76 ? 20.922 75.291 7.746 1.00 22.47 807 MET A C 1
ATOM 592 O O . MET A 1 76 ? 20.432 74.394 8.433 1.00 21.44 807 MET A O 1
ATOM 597 N N . SER A 1 77 ? 20.610 75.478 6.471 1.00 23.33 808 SER A N 1
ATOM 598 C CA . SER A 1 77 ? 19.643 74.624 5.794 1.00 24.45 808 SER A CA 1
ATOM 599 C C . SER A 1 77 ? 20.156 73.185 5.733 1.00 24.20 808 SER A C 1
ATOM 600 O O . SER A 1 77 ? 19.413 72.224 5.976 1.00 24.97 808 SER A O 1
ATOM 603 N N . LEU A 1 78 ? 21.433 73.038 5.404 1.00 23.21 809 LEU A N 1
ATOM 604 C CA . LEU A 1 78 ? 22.046 71.722 5.326 1.00 23.27 809 LEU A CA 1
ATOM 605 C C . LEU A 1 78 ? 22.058 71.050 6.706 1.00 22.90 809 LEU A C 1
ATOM 606 O O . LEU A 1 78 ? 21.690 69.887 6.843 1.00 22.57 809 LEU A O 1
ATOM 611 N N . SER A 1 79 ? 22.468 71.794 7.725 1.00 22.42 810 SER A N 1
ATOM 612 C CA . SER A 1 79 ? 22.522 71.263 9.085 1.00 22.43 810 SER A CA 1
ATOM 613 C C . SER A 1 79 ? 21.159 70.805 9.587 1.00 22.27 810 SER A C 1
ATOM 614 O O . SER A 1 79 ? 21.037 69.744 10.199 1.00 22.23 810 SER A O 1
ATOM 617 N N . SER A 1 80 ? 20.139 71.621 9.335 1.00 22.70 811 SER A N 1
ATOM 618 C CA . SER A 1 80 ? 18.782 71.333 9.779 1.00 22.60 811 SER A CA 1
ATOM 619 C C . SER A 1 80 ? 18.195 70.131 9.041 1.00 21.54 811 SER A C 1
ATOM 620 O O . SER A 1 80 ? 17.545 69.277 9.644 1.00 20.76 811 SER A O 1
ATOM 623 N N . PHE A 1 81 ? 18.432 70.072 7.734 1.00 21.75 812 PHE A N 1
ATOM 624 C CA . PHE A 1 81 ? 17.931 68.983 6.905 1.00 22.16 812 PHE A CA 1
ATOM 625 C C . PHE A 1 81 ? 18.578 67.667 7.354 1.00 22.75 812 PHE A C 1
ATOM 626 O O . PHE A 1 81 ? 17.907 66.638 7.494 1.00 22.54 812 PHE A O 1
ATOM 634 N N . ALA A 1 82 ? 19.883 67.705 7.596 1.00 22.47 813 ALA A N 1
ATOM 635 C CA . ALA A 1 82 ? 20.594 66.512 8.031 1.00 22.27 813 ALA A CA 1
ATOM 636 C C . ALA A 1 82 ? 20.094 66.079 9.406 1.00 22.01 813 ALA A C 1
ATOM 637 O O . ALA A 1 82 ? 20.019 64.890 9.703 1.00 21.98 813 ALA A O 1
ATOM 639 N N . LEU A 1 83 ? 19.749 67.048 10.248 1.00 21.59 814 LEU A N 1
ATOM 640 C CA . LEU A 1 83 ? 19.232 66.737 11.578 1.00 21.22 814 LEU A CA 1
ATOM 641 C C . LEU A 1 83 ? 17.920 65.961 11.440 1.00 21.79 814 LEU A C 1
ATOM 642 O O . LEU A 1 83 ? 17.706 64.950 12.113 1.00 20.32 814 LEU A O 1
ATOM 647 N N . SER A 1 84 ? 17.037 66.439 10.568 1.00 22.43 815 SER A N 1
ATOM 648 C CA . SER A 1 84 ? 15.761 65.762 10.358 1.00 24.21 815 SER A CA 1
ATOM 649 C C . SER A 1 84 ? 15.972 64.369 9.772 1.00 24.97 815 SER A C 1
ATOM 650 O O . SER A 1 84 ? 15.231 63.440 10.086 1.00 25.39 815 SER A O 1
ATOM 653 N N . TRP A 1 85 ? 16.983 64.216 8.925 1.00 25.29 816 TRP A N 1
ATOM 654 C CA . TRP A 1 85 ? 17.257 62.909 8.348 1.00 27.04 816 TRP A CA 1
ATOM 655 C C . TRP A 1 85 ? 17.671 61.932 9.456 1.00 27.34 816 TRP A C 1
ATOM 656 O O . TRP A 1 85 ? 17.128 60.829 9.563 1.00 26.77 816 TRP A O 1
ATOM 667 N N . ARG A 1 86 ? 18.625 62.343 10.285 1.00 26.33 817 ARG A N 1
ATOM 668 C CA . ARG A 1 86 ? 19.075 61.492 11.380 1.00 26.33 817 ARG A CA 1
ATOM 669 C C . ARG A 1 86 ? 17.936 61.158 12.334 1.00 26.66 817 ARG A C 1
ATOM 670 O O . ARG A 1 86 ? 17.832 60.024 12.811 1.00 27.53 817 ARG A O 1
ATOM 678 N N . SER A 1 87 ? 17.085 62.143 12.613 1.00 25.65 818 SER A N 1
ATOM 679 C CA . SER A 1 87 ? 15.959 61.947 13.520 1.00 25.90 818 SER A CA 1
ATOM 680 C C . SER A 1 87 ? 15.010 60.911 12.937 1.00 26.86 818 SER A C 1
ATOM 681 O O . SER A 1 87 ? 14.439 60.088 13.655 1.00 26.82 818 SER A O 1
ATOM 684 N N . TYR A 1 88 ? 14.853 60.971 11.621 1.00 26.92 819 TYR A N 1
ATOM 685 C CA . TYR A 1 88 ? 13.991 60.062 10.886 1.00 28.32 819 TYR A CA 1
ATOM 686 C C . TYR A 1 88 ? 14.561 58.637 10.895 1.00 28.67 819 TYR A C 1
ATOM 687 O O . TYR A 1 88 ? 13.891 57.700 11.323 1.00 28.40 819 TYR A O 1
ATOM 696 N N . LYS A 1 89 ? 15.802 58.486 10.443 1.00 29.16 820 LYS A N 1
ATOM 697 C CA . LYS A 1 89 ? 16.459 57.183 10.395 1.00 31.24 820 LYS A CA 1
ATOM 698 C C . LYS A 1 89 ? 16.720 56.539 11.755 1.00 31.14 820 LYS A C 1
ATOM 699 O O . LYS A 1 89 ? 16.563 55.330 11.900 1.00 31.52 820 LYS A O 1
ATOM 705 N N . HIS A 1 90 ? 17.110 57.334 12.747 1.00 29.93 821 HIS A N 1
ATOM 706 C CA . HIS A 1 90 ? 17.412 56.789 14.073 1.00 30.53 821 HIS A CA 1
ATOM 707 C C . HIS A 1 90 ? 16.281 56.704 15.101 1.00 29.69 821 HIS A C 1
ATOM 708 O O . HIS A 1 90 ? 16.355 55.898 16.024 1.00 29.39 821 HIS A O 1
ATOM 715 N N . THR A 1 91 ? 15.240 57.517 14.965 1.00 29.65 822 THR A N 1
ATOM 716 C CA . THR A 1 91 ? 14.162 57.472 15.950 1.00 29.52 822 THR A CA 1
ATOM 717 C C . THR A 1 91 ? 12.762 57.464 15.345 1.00 29.76 822 THR A C 1
ATOM 718 O O . THR A 1 91 ? 11.778 57.606 16.062 1.00 28.71 822 THR A O 1
ATOM 722 N N . ASN A 1 92 ? 12.671 57.285 14.032 1.00 30.19 823 ASN A N 1
ATOM 723 C CA . ASN A 1 92 ? 11.377 57.287 13.360 1.00 31.66 823 ASN A CA 1
ATOM 724 C C . ASN A 1 92 ? 10.735 58.640 13.633 1.00 31.55 823 ASN A C 1
ATOM 725 O O . ASN A 1 92 ? 9.510 58.757 13.727 1.00 31.79 823 ASN A O 1
ATOM 730 N N . SER A 1 93 ? 11.585 59.655 13.776 1.00 30.38 824 SER A N 1
ATOM 731 C CA . SER A 1 93 ? 11.161 61.028 14.033 1.00 30.25 824 SER A CA 1
ATOM 732 C C . SER A 1 93 ? 10.386 61.212 15.326 1.00 30.70 824 SER A C 1
ATOM 733 O O . SER A 1 93 ? 9.375 61.917 15.366 1.00 31.55 824 SER A O 1
ATOM 736 N N . GLN A 1 94 ? 10.855 60.568 16.386 1.00 30.71 825 GLN A N 1
ATOM 737 C CA . GLN A 1 94 ? 10.218 60.699 17.686 1.00 30.72 825 GLN A CA 1
ATOM 738 C C . GLN A 1 94 ? 10.998 61.727 18.491 1.00 29.82 825 GLN A C 1
ATOM 739 O O . GLN A 1 94 ? 10.477 62.328 19.431 1.00 29.05 825 GLN A O 1
ATOM 745 N N . PHE A 1 95 ? 12.253 61.925 18.106 1.00 28.19 826 PHE A N 1
ATOM 746 C CA . PHE A 1 95 ? 13.130 62.865 18.792 1.00 28.69 826 PHE A CA 1
ATOM 747 C C . PHE A 1 95 ? 13.999 63.624 17.789 1.00 27.87 826 PHE A C 1
ATOM 748 O O . PHE A 1 95 ? 13.968 63.342 16.587 1.00 27.19 826 PHE A O 1
ATOM 756 N N . LEU A 1 96 ? 14.759 64.594 18.290 1.00 26.80 827 LEU A N 1
ATOM 757 C CA . LEU A 1 96 ? 15.681 65.356 17.446 1.00 26.83 827 LEU A CA 1
ATOM 758 C C . LEU A 1 96 ? 17.068 64.793 17.722 1.00 25.82 827 LEU A C 1
ATOM 759 O O . LEU A 1 96 ? 17.671 65.060 18.757 1.00 25.65 827 LEU A O 1
ATOM 764 N N . TYR A 1 97 ? 17.553 64.000 16.777 1.00 24.71 828 TYR A N 1
ATOM 765 C CA . TYR A 1 97 ? 18.835 63.329 16.887 1.00 24.36 828 TYR A CA 1
ATOM 766 C C . TYR A 1 97 ? 19.983 64.213 16.410 1.00 23.54 828 TYR A C 1
ATOM 767 O O . TYR A 1 97 ? 20.456 64.064 15.289 1.00 22.94 828 TYR A O 1
ATOM 776 N N . PHE A 1 98 ? 20.413 65.153 17.247 1.00 22.75 829 PHE A N 1
ATOM 777 C CA . PHE A 1 98 ? 21.516 66.027 16.857 1.00 23.45 829 PHE A CA 1
ATOM 778 C C . PHE A 1 98 ? 22.779 65.190 16.713 1.00 24.63 829 PHE A C 1
ATOM 779 O O . PHE A 1 98 ? 23.566 65.392 15.789 1.00 24.74 829 PHE A O 1
ATOM 787 N N . ALA A 1 99 ? 22.964 64.251 17.635 1.00 24.52 830 ALA A N 1
ATOM 788 C CA . ALA A 1 99 ? 24.123 63.360 17.613 1.00 25.93 830 ALA A CA 1
ATOM 789 C C . ALA A 1 99 ? 23.759 62.134 18.444 1.00 26.22 830 ALA A C 1
ATOM 790 O O . ALA A 1 99 ? 22.862 62.198 19.277 1.00 25.77 830 ALA A O 1
ATOM 792 N N . PRO A 1 100 ? 24.451 61.006 18.229 1.00 27.51 831 PRO A N 1
ATOM 793 C CA . PRO A 1 100 ? 24.158 59.786 18.985 1.00 29.01 831 PRO A CA 1
ATOM 794 C C . PRO A 1 100 ? 24.187 59.949 20.501 1.00 29.34 831 PRO A C 1
ATOM 795 O O . PRO A 1 100 ? 23.541 59.188 21.219 1.00 29.98 831 PRO A O 1
ATOM 799 N N . ASP A 1 101 ? 24.930 60.941 20.985 1.00 29.31 832 ASP A N 1
ATOM 800 C CA . ASP A 1 101 ? 25.024 61.182 22.420 1.00 29.67 832 ASP A CA 1
ATOM 801 C C . ASP A 1 101 ? 24.263 62.437 22.821 1.00 30.06 832 ASP A C 1
ATOM 802 O O . ASP A 1 101 ? 24.334 62.873 23.968 1.00 30.12 832 ASP A O 1
ATOM 807 N N . LEU A 1 102 ? 23.542 63.026 21.867 1.00 29.18 833 LEU A N 1
ATOM 808 C CA . LEU A 1 102 ? 22.738 64.207 22.155 1.00 27.50 833 LEU A CA 1
ATOM 809 C C . LEU A 1 102 ? 21.432 64.164 21.374 1.00 27.26 833 LEU A C 1
ATOM 810 O O . LEU A 1 102 ? 21.333 64.670 20.253 1.00 24.72 833 LEU A O 1
ATOM 815 N N . VAL A 1 103 ? 20.431 63.545 21.982 1.00 26.00 834 VAL A N 1
ATOM 816 C CA . VAL A 1 103 ? 19.126 63.412 21.364 1.00 26.31 834 VAL A CA 1
ATOM 817 C C . VAL A 1 103 ? 18.138 64.222 22.187 1.00 26.53 834 VAL A C 1
ATOM 818 O O . VAL A 1 103 ? 17.967 63.976 23.379 1.00 26.54 834 VAL A O 1
ATOM 822 N N . PHE A 1 104 ? 17.495 65.190 21.546 1.00 26.13 835 PHE A N 1
ATOM 823 C CA . PHE A 1 104 ? 16.534 66.046 22.228 1.00 27.41 835 PHE A CA 1
ATOM 824 C C . PHE A 1 104 ? 15.133 65.474 22.330 1.00 27.89 835 PHE A C 1
ATOM 825 O O . PHE A 1 104 ? 14.555 65.015 21.340 1.00 27.97 835 PHE A O 1
ATOM 833 N N . ASN A 1 105 ? 14.598 65.502 23.541 1.00 28.02 836 ASN A N 1
ATOM 834 C CA . ASN A 1 105 ? 13.228 65.089 23.762 1.00 28.92 836 ASN A CA 1
ATOM 835 C C . ASN A 1 105 ? 12.579 66.435 24.089 1.00 28.83 836 ASN A C 1
ATOM 836 O O . ASN A 1 105 ? 13.253 67.482 24.070 1.00 27.29 836 ASN A O 1
ATOM 841 N N . GLU A 1 106 ? 11.289 66.413 24.388 1.00 28.88 837 GLU A N 1
ATOM 842 C CA . GLU A 1 106 ? 10.534 67.622 24.696 1.00 29.79 837 GLU A CA 1
ATOM 843 C C . GLU A 1 106 ? 11.163 68.456 25.818 1.00 28.97 837 GLU A C 1
ATOM 844 O O . GLU A 1 106 ? 11.182 69.690 25.766 1.00 27.83 837 GLU A O 1
ATOM 850 N N . GLU A 1 107 ? 11.676 67.772 26.834 1.00 27.84 838 GLU A N 1
ATOM 851 C CA . GLU A 1 107 ? 12.297 68.430 27.976 1.00 27.66 838 GLU A CA 1
ATOM 852 C C . GLU A 1 107 ? 13.517 69.275 27.596 1.00 26.72 838 GLU A C 1
ATOM 853 O O . GLU A 1 107 ? 13.648 70.420 28.032 1.00 24.51 838 GLU A O 1
ATOM 859 N N . LYS A 1 108 ? 14.407 68.706 26.789 1.00 25.25 839 LYS A N 1
ATOM 860 C CA . LYS A 1 108 ? 15.596 69.422 26.345 1.00 25.04 839 LYS A CA 1
ATOM 861 C C . LYS A 1 108 ? 15.227 70.578 25.428 1.00 24.40 839 LYS A C 1
ATOM 862 O O . LYS A 1 108 ? 15.889 71.617 25.424 1.00 24.13 839 LYS A O 1
ATOM 868 N N . MET A 1 109 ? 14.172 70.396 24.641 1.00 23.46 840 MET A N 1
ATOM 869 C CA . MET A 1 109 ? 13.715 71.448 23.747 1.00 23.63 840 MET A CA 1
ATOM 870 C C . MET A 1 109 ? 13.369 72.697 24.566 1.00 22.99 840 MET A C 1
ATOM 871 O O . MET A 1 109 ? 13.667 73.814 24.160 1.00 22.28 840 MET A O 1
ATOM 876 N N . HIS A 1 110 ? 12.744 72.512 25.724 1.00 23.07 841 HIS A N 1
ATOM 877 C CA . HIS A 1 110 ? 12.396 73.649 26.563 1.00 23.96 841 HIS A CA 1
ATOM 878 C C . HIS A 1 110 ? 13.631 74.274 27.207 1.00 23.97 841 HIS A C 1
ATOM 879 O O . HIS A 1 110 ? 13.765 75.496 27.250 1.00 25.18 841 HIS A O 1
ATOM 886 N N . GLN A 1 111 ? 14.545 73.444 27.694 1.00 23.87 842 GLN A N 1
ATOM 887 C CA . GLN A 1 111 ? 15.743 73.965 28.347 1.00 24.85 842 GLN A CA 1
ATOM 888 C C . GLN A 1 111 ? 16.713 74.648 27.380 1.00 24.31 842 GLN A C 1
ATOM 889 O O . GLN A 1 111 ? 17.534 75.467 27.798 1.00 24.07 842 GLN A O 1
ATOM 895 N N . SER A 1 112 ? 16.603 74.323 26.092 1.00 23.77 843 SER A N 1
ATOM 896 C CA . SER A 1 112 ? 17.478 74.902 25.068 1.00 24.02 843 SER A CA 1
ATOM 897 C C . SER A 1 112 ? 17.134 76.359 24.762 1.00 24.76 843 SER A C 1
ATOM 898 O O . SER A 1 112 ? 17.926 77.074 24.139 1.00 25.02 843 SER A O 1
ATOM 901 N N . ALA A 1 113 ? 15.952 76.786 25.197 1.00 23.56 844 ALA A N 1
ATOM 902 C CA . ALA A 1 113 ? 15.464 78.145 24.955 1.00 24.62 844 ALA A CA 1
ATOM 903 C C . ALA A 1 113 ? 15.178 78.342 23.466 1.00 24.78 844 ALA A C 1
ATOM 904 O O . ALA A 1 113 ? 15.017 79.470 22.996 1.00 24.65 844 ALA A O 1
ATOM 906 N N . MET A 1 114 ? 15.107 77.223 22.747 1.00 25.14 845 MET A N 1
ATOM 907 C CA . MET A 1 114 ? 14.855 77.172 21.300 1.00 25.84 845 MET A CA 1
ATOM 908 C C . MET A 1 114 ? 13.655 76.276 21.025 1.00 25.51 845 MET A C 1
ATOM 909 O O . MET A 1 114 ? 13.603 75.664 19.958 1.00 24.10 845 MET A O 1
ATOM 914 N N . TYR A 1 115 ? 12.717 76.166 21.956 1.00 25.68 846 TYR A N 1
ATOM 915 C CA . TYR A 1 115 ? 11.600 75.253 21.752 1.00 25.98 846 TYR A CA 1
ATOM 916 C C . TYR A 1 115 ? 10.859 75.318 20.420 1.00 26.11 846 TYR A C 1
ATOM 917 O O . TYR A 1 115 ? 10.734 74.300 19.736 1.00 25.58 846 TYR A O 1
ATOM 926 N N . GLU A 1 116 ? 10.364 76.496 20.053 1.00 26.73 847 GLU A N 1
ATOM 927 C CA . GLU A 1 116 ? 9.614 76.646 18.804 1.00 28.18 847 GLU A CA 1
ATOM 928 C C . GLU A 1 116 ? 10.449 76.288 17.570 1.00 26.72 847 GLU A C 1
ATOM 929 O O . GLU A 1 116 ? 9.940 75.706 16.603 1.00 24.61 847 GLU A O 1
ATOM 935 N N . LEU A 1 117 ? 11.729 76.638 17.601 1.00 25.46 848 LEU A N 1
ATOM 936 C CA . LEU A 1 117 ? 12.611 76.324 16.483 1.00 25.17 848 LEU A CA 1
ATOM 937 C C . LEU A 1 117 ? 12.805 74.814 16.385 1.00 24.28 848 LEU A C 1
ATOM 938 O O . LEU A 1 117 ? 12.843 74.263 15.286 1.00 23.09 848 LEU A O 1
ATOM 943 N N . CYS A 1 118 ? 12.936 74.146 17.532 1.00 25.21 849 CYS A N 1
ATOM 944 C CA . CYS A 1 118 ? 13.107 72.693 17.543 1.00 25.92 849 CYS A CA 1
ATOM 945 C C . CYS A 1 118 ? 11.858 72.057 16.949 1.00 25.58 849 CYS A C 1
ATOM 946 O O . CYS A 1 118 ? 11.936 71.072 16.222 1.00 26.28 849 CYS A O 1
ATOM 949 N N . GLN A 1 119 ? 10.703 72.627 17.268 1.00 25.35 850 GLN A N 1
ATOM 950 C CA . GLN A 1 119 ? 9.441 72.123 16.731 1.00 26.59 850 GLN A CA 1
ATOM 951 C C . GLN A 1 119 ? 9.407 72.244 15.212 1.00 24.90 850 GLN A C 1
ATOM 952 O O . GLN A 1 119 ? 8.927 71.348 14.520 1.00 24.68 850 GLN A O 1
ATOM 958 N N . GLY A 1 120 ? 9.911 73.359 14.697 1.00 24.91 851 GLY A N 1
ATOM 959 C CA . GLY A 1 120 ? 9.923 73.562 13.257 1.00 24.93 851 GLY A CA 1
ATOM 960 C C . GLY A 1 120 ? 10.786 72.523 12.574 1.00 25.17 851 GLY A C 1
ATOM 961 O O . GLY A 1 120 ? 10.405 71.947 11.543 1.00 25.71 851 GLY A O 1
ATOM 962 N N . MET A 1 121 ? 11.960 72.278 13.152 1.00 24.51 852 MET A N 1
ATOM 963 C CA . MET A 1 121 ? 12.882 71.293 12.604 1.00 24.63 852 MET A CA 1
ATOM 964 C C . MET A 1 121 ? 12.255 69.908 12.746 1.00 25.64 852 MET A C 1
ATOM 965 O O . MET A 1 121 ? 12.405 69.062 11.866 1.00 24.39 852 MET A O 1
ATOM 970 N N . HIS A 1 122 ? 11.544 69.693 13.854 1.00 27.23 853 HIS A N 1
ATOM 971 C CA . HIS A 1 122 ? 10.885 68.412 14.089 1.00 29.19 853 HIS A CA 1
ATOM 972 C C . HIS A 1 122 ? 9.806 68.163 13.036 1.00 29.61 853 HIS A C 1
ATOM 973 O O . HIS A 1 122 ? 9.628 67.035 12.579 1.00 29.55 853 HIS A O 1
ATOM 980 N N . GLN A 1 123 ? 9.086 69.215 12.657 1.00 29.67 854 GLN A N 1
ATOM 981 C CA . GLN A 1 123 ? 8.042 69.089 11.649 1.00 30.93 854 GLN A CA 1
ATOM 982 C C . GLN A 1 123 ? 8.615 68.577 10.333 1.00 29.52 854 GLN A C 1
ATOM 983 O O . GLN A 1 123 ? 7.955 67.829 9.617 1.00 28.49 854 GLN A O 1
ATOM 989 N N . ILE A 1 124 ? 9.840 68.978 10.004 1.00 27.98 855 ILE A N 1
ATOM 990 C CA . ILE A 1 124 ? 10.459 68.499 8.776 1.00 27.80 855 ILE A CA 1
ATOM 991 C C . ILE A 1 124 ? 10.721 66.997 8.925 1.00 27.35 855 ILE A C 1
ATOM 992 O O . ILE A 1 124 ? 10.536 66.223 7.983 1.00 27.23 855 ILE A O 1
ATOM 997 N N . SER A 1 125 ? 11.145 66.590 10.116 1.00 26.86 856 SER A N 1
ATOM 998 C CA . SER A 1 125 ? 11.418 65.181 10.378 1.00 27.81 856 SER A CA 1
ATOM 999 C C . SER A 1 125 ? 10.133 64.386 10.193 1.00 27.82 856 SER A C 1
ATOM 1000 O O . SER A 1 125 ? 10.153 63.273 9.671 1.00 28.10 856 SER A O 1
ATOM 1003 N N . LEU A 1 126 ? 9.018 64.964 10.626 1.00 28.55 857 LE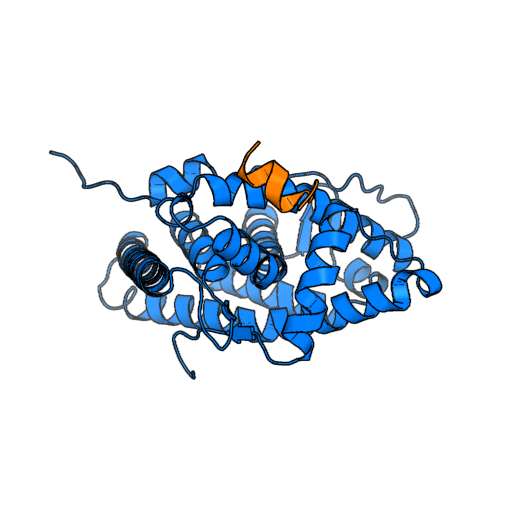U A N 1
ATOM 1004 C CA . LEU A 1 126 ? 7.721 64.303 10.507 1.00 30.30 857 LEU A CA 1
ATOM 1005 C C . LEU A 1 126 ? 7.366 64.082 9.048 1.00 30.73 857 LEU A C 1
ATOM 1006 O O . LEU A 1 126 ? 6.807 63.042 8.683 1.00 31.07 857 LEU A O 1
ATOM 1011 N N . GLN A 1 127 ? 7.687 65.063 8.212 1.00 31.43 858 GLN A N 1
ATOM 1012 C CA . GLN A 1 127 ? 7.411 64.951 6.781 1.00 32.04 858 GLN A CA 1
ATOM 1013 C C . GLN A 1 127 ? 8.221 63.797 6.185 1.00 31.54 858 GLN A C 1
ATOM 1014 O O . GLN A 1 127 ? 7.732 63.067 5.321 1.00 30.30 858 GLN A O 1
ATOM 1020 N N . PHE A 1 128 ? 9.458 63.633 6.649 1.00 31.13 859 PHE A N 1
ATOM 1021 C CA . PHE A 1 128 ? 10.315 62.554 6.161 1.00 31.95 859 PHE A CA 1
ATOM 1022 C C . PHE A 1 128 ? 9.648 61.204 6.395 1.00 33.68 859 PHE A C 1
ATOM 1023 O O . PHE A 1 128 ? 9.721 60.311 5.549 1.00 33.00 859 PHE A O 1
ATOM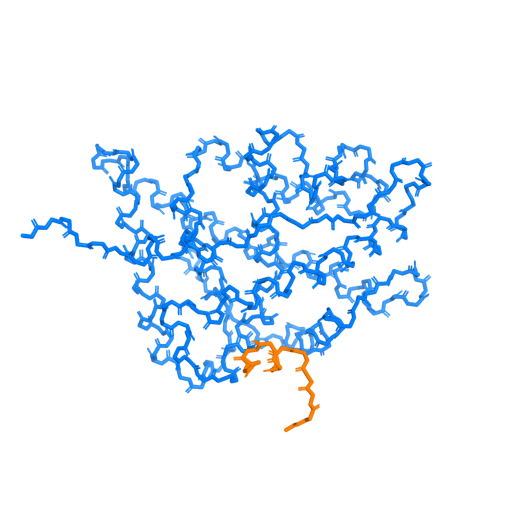 1031 N N . VAL A 1 129 ? 9.009 61.059 7.553 1.00 34.58 860 VAL A N 1
ATOM 1032 C CA . VAL A 1 129 ? 8.326 59.816 7.893 1.00 36.66 860 VAL A CA 1
ATOM 1033 C C . VAL A 1 129 ? 7.056 59.637 7.064 1.00 37.27 860 VAL A C 1
ATOM 1034 O O . VAL A 1 129 ? 6.787 58.544 6.569 1.00 36.67 860 VAL A O 1
ATOM 1038 N N . ARG A 1 130 ? 6.285 60.708 6.898 1.00 38.53 861 ARG A N 1
ATOM 1039 C CA . ARG A 1 130 ? 5.050 60.637 6.122 1.00 40.26 861 ARG A CA 1
ATOM 1040 C C . ARG A 1 130 ? 5.315 60.255 4.665 1.00 39.99 861 ARG A C 1
ATOM 1041 O O . ARG A 1 130 ? 4.495 59.587 4.038 1.00 39.92 861 ARG A O 1
ATOM 1049 N N . LEU A 1 131 ? 6.467 60.670 4.142 1.00 39.48 862 LEU A N 1
ATOM 1050 C CA . LEU A 1 131 ? 6.846 60.390 2.756 1.00 38.92 862 LEU A CA 1
ATOM 1051 C C . LEU A 1 131 ? 7.775 59.191 2.630 1.00 38.77 862 LEU A C 1
ATOM 1052 O O . LEU A 1 131 ? 8.065 58.742 1.518 1.00 38.71 862 LEU A O 1
ATOM 1057 N N . GLN A 1 132 ? 8.245 58.674 3.760 1.00 37.77 863 GLN A N 1
ATOM 1058 C CA . GLN A 1 132 ? 9.173 57.551 3.742 1.00 37.74 863 GLN A CA 1
ATOM 1059 C C . GLN A 1 132 ? 10.303 57.911 2.787 1.00 37.26 863 GLN A C 1
ATOM 1060 O O . GLN A 1 132 ? 10.621 57.164 1.861 1.00 36.83 863 GLN A O 1
ATOM 1066 N N . LEU A 1 133 ? 10.898 59.076 3.023 1.00 36.54 864 LEU A N 1
ATOM 1067 C CA . LEU A 1 133 ? 11.986 59.580 2.195 1.00 35.77 864 LEU A CA 1
ATOM 1068 C C . LEU A 1 133 ? 13.103 58.560 2.063 1.00 36.24 864 LEU A C 1
ATOM 1069 O O . LEU A 1 133 ? 13.460 57.901 3.035 1.00 35.40 864 LEU A O 1
ATOM 1074 N N . THR A 1 134 ? 13.658 58.440 0.858 1.00 36.77 865 THR A N 1
ATOM 1075 C CA . THR A 1 134 ? 14.749 57.504 0.612 1.00 37.34 865 THR A CA 1
ATOM 1076 C C . THR A 1 134 ? 16.093 58.218 0.642 1.00 37.82 865 THR A C 1
ATOM 1077 O O . THR A 1 134 ? 16.178 59.421 0.385 1.00 38.21 865 THR A O 1
ATOM 1081 N N . PHE A 1 135 ? 17.146 57.470 0.944 1.00 37.78 866 PHE A N 1
ATOM 1082 C CA . PHE A 1 135 ? 18.483 58.038 1.004 1.00 38.26 866 PHE A CA 1
ATOM 1083 C C . PHE A 1 135 ? 18.870 58.694 -0.320 1.00 38.56 866 PHE A C 1
ATOM 1084 O O . PHE A 1 135 ? 19.584 59.698 -0.338 1.00 38.35 866 PHE A O 1
ATOM 1092 N N . GLU A 1 136 ? 18.400 58.120 -1.425 1.00 38.78 867 GLU A N 1
ATOM 1093 C CA . GLU A 1 136 ? 18.692 58.653 -2.752 1.00 38.54 867 GLU A CA 1
ATOM 1094 C C . GLU A 1 136 ? 18.112 60.054 -2.906 1.00 37.46 867 GLU A C 1
ATOM 1095 O O . GLU A 1 136 ? 18.815 60.993 -3.285 1.00 36.72 867 GLU A O 1
ATOM 1101 N N . GLU A 1 137 ? 16.822 60.183 -2.624 1.00 36.39 868 GLU A N 1
ATOM 1102 C CA . GLU A 1 137 ? 16.146 61.467 -2.732 1.00 35.94 868 GLU A CA 1
ATOM 1103 C C . GLU A 1 137 ? 16.812 62.459 -1.779 1.00 34.70 868 GLU A C 1
ATOM 1104 O O . GLU A 1 137 ? 17.075 63.602 -2.136 1.00 33.56 868 GLU A O 1
ATOM 1110 N N . TYR A 1 138 ? 17.100 61.996 -0.569 1.00 33.63 869 TYR A N 1
ATOM 1111 C CA . TYR A 1 138 ? 17.718 62.832 0.444 1.00 32.33 869 TYR A CA 1
ATOM 1112 C C . TYR A 1 138 ? 19.029 63.468 -0.011 1.00 32.00 869 TYR A C 1
ATOM 1113 O O . TYR A 1 138 ? 19.205 64.680 0.108 1.00 31.45 869 TYR A O 1
ATOM 1122 N N . THR A 1 139 ? 19.944 62.660 -0.537 1.00 31.59 870 THR A N 1
ATOM 1123 C CA . THR A 1 139 ? 21.228 63.177 -0.998 1.00 31.30 870 THR A CA 1
ATOM 1124 C C . THR A 1 139 ? 21.094 64.228 -2.097 1.00 30.86 870 THR A C 1
ATOM 1125 O O . THR A 1 139 ? 21.814 65.227 -2.095 1.00 29.80 870 THR A O 1
ATOM 1129 N N . ILE A 1 140 ? 20.180 64.013 -3.038 1.00 30.81 871 ILE A N 1
ATOM 1130 C CA . ILE A 1 140 ? 19.993 64.982 -4.114 1.00 30.53 871 ILE A CA 1
ATOM 1131 C C . ILE A 1 140 ? 19.389 66.269 -3.552 1.00 29.53 871 ILE A C 1
ATOM 1132 O O . ILE A 1 140 ? 19.778 67.369 -3.941 1.00 29.41 871 ILE A O 1
ATOM 1137 N N . MET A 1 141 ? 18.441 66.128 -2.634 1.00 28.62 872 MET A N 1
ATOM 1138 C CA . MET A 1 141 ? 17.813 67.291 -2.024 1.00 28.64 872 MET A CA 1
ATOM 1139 C C . MET A 1 141 ? 18.848 68.104 -1.252 1.00 28.03 872 MET A C 1
ATOM 1140 O O . MET A 1 141 ? 18.784 69.330 -1.233 1.00 26.76 872 MET A O 1
ATOM 1145 N N . LYS A 1 142 ? 19.813 67.425 -0.633 1.00 28.22 873 LYS A N 1
ATOM 1146 C CA . LYS A 1 142 ? 20.865 68.118 0.107 1.00 29.04 873 LYS A CA 1
ATOM 1147 C C . LYS A 1 142 ? 21.609 69.045 -0.846 1.00 27.70 873 LYS A C 1
ATOM 1148 O O . LYS A 1 142 ? 21.830 70.217 -0.542 1.00 28.05 873 LYS A O 1
ATOM 1154 N N . VAL A 1 143 ? 21.989 68.514 -2.006 1.00 27.14 874 VAL A N 1
ATOM 1155 C CA . VAL A 1 143 ? 22.697 69.305 -3.000 1.00 25.76 874 VAL A CA 1
ATOM 1156 C C . VAL A 1 143 ? 21.833 70.495 -3.410 1.00 25.96 874 VAL A C 1
ATOM 1157 O O . VAL A 1 143 ? 22.326 71.615 -3.545 1.00 25.41 874 VAL A O 1
ATOM 1161 N N . LEU A 1 144 ? 20.541 70.242 -3.612 1.00 24.40 875 LEU A N 1
ATOM 1162 C CA . LEU A 1 144 ? 19.620 71.297 -4.006 1.00 23.87 875 LEU A CA 1
ATOM 1163 C C . LEU A 1 144 ? 19.533 72.396 -2.949 1.00 23.14 875 LEU A C 1
ATOM 1164 O O . LEU A 1 144 ? 19.359 73.568 -3.279 1.00 23.29 875 LEU A O 1
ATOM 1169 N N . LEU A 1 145 ? 19.657 72.023 -1.678 1.00 22.72 876 LEU A N 1
ATOM 1170 C CA . LEU A 1 145 ? 19.630 73.020 -0.614 1.00 22.88 876 LEU A CA 1
ATOM 1171 C C . LEU A 1 145 ? 20.912 73.843 -0.693 1.00 22.81 876 LEU A C 1
ATOM 1172 O O . LEU A 1 145 ? 20.897 75.056 -0.497 1.00 23.34 876 LEU A O 1
ATOM 1177 N N . LEU A 1 146 ? 22.026 73.182 -0.994 1.00 23.21 877 LEU A N 1
ATOM 1178 C CA . LEU A 1 146 ? 23.294 73.891 -1.121 1.00 23.73 877 LEU A CA 1
ATOM 1179 C C . LEU A 1 146 ? 23.157 74.914 -2.249 1.00 24.47 877 LEU A C 1
ATOM 1180 O O . LEU A 1 146 ? 23.770 75.979 -2.209 1.00 25.41 877 LEU A O 1
ATOM 1185 N N . LEU A 1 147 ? 22.329 74.603 -3.242 1.00 23.40 878 LEU A N 1
ATOM 1186 C CA . LEU A 1 147 ? 22.133 75.494 -4.384 1.00 23.62 878 LEU A CA 1
ATOM 1187 C C . LEU A 1 147 ? 20.808 76.254 -4.292 1.00 24.28 878 LEU A C 1
ATOM 1188 O O . LEU A 1 147 ? 20.268 76.678 -5.313 1.00 23.49 878 LEU A O 1
ATOM 1193 N N . SER A 1 148 ? 20.303 76.441 -3.075 1.00 24.77 879 SER A N 1
ATOM 1194 C CA . SER A 1 148 ? 19.009 77.096 -2.871 1.00 26.49 879 SER A CA 1
ATOM 1195 C C . SER A 1 148 ? 18.949 78.619 -2.718 1.00 26.94 879 SER A C 1
ATOM 1196 O O . SER A 1 148 ? 17.864 79.201 -2.791 1.00 27.48 879 SER A O 1
ATOM 1199 N N . THR A 1 149 ? 20.079 79.269 -2.478 1.00 28.01 880 THR A N 1
ATOM 1200 C CA . THR A 1 149 ? 20.073 80.723 -2.363 1.00 30.18 880 THR A CA 1
ATOM 1201 C C . THR A 1 149 ? 21.377 81.331 -2.863 1.00 29.84 880 THR A C 1
ATOM 1202 O O . THR A 1 149 ? 22.475 80.840 -2.570 1.00 29.41 880 THR A O 1
ATOM 1206 N N . ILE A 1 150 ? 21.232 82.394 -3.649 1.00 29.51 881 ILE A N 1
ATOM 1207 C CA . ILE A 1 150 ? 22.363 83.089 -4.242 1.00 29.08 881 ILE A CA 1
ATOM 1208 C C . ILE A 1 150 ? 22.277 84.582 -3.981 1.00 29.46 881 ILE A C 1
ATOM 1209 O O . ILE A 1 150 ? 21.271 85.066 -3.463 1.00 28.91 881 ILE A O 1
ATOM 1214 N N . PRO A 1 151 ? 23.335 85.331 -4.341 1.00 29.41 882 PRO A N 1
ATOM 1215 C CA . PRO A 1 151 ? 23.355 86.782 -4.144 1.00 30.93 882 PRO A CA 1
ATOM 1216 C C . PRO A 1 151 ? 22.301 87.400 -5.047 1.00 33.03 882 PRO A C 1
ATOM 1217 O O . PRO A 1 151 ? 21.989 86.849 -6.105 1.00 32.66 882 PRO A O 1
ATOM 1221 N N . LYS A 1 152 ? 21.757 88.539 -4.631 1.00 35.55 883 LYS A N 1
ATOM 1222 C CA . LYS A 1 152 ? 20.730 89.220 -5.409 1.00 38.57 883 LYS A CA 1
ATOM 1223 C C . LYS A 1 152 ? 21.250 89.552 -6.813 1.00 39.43 883 LYS A C 1
ATOM 1224 O O . LYS A 1 152 ? 20.485 89.597 -7.773 1.00 39.47 883 LYS A O 1
ATOM 1230 N N . ASP A 1 153 ? 22.557 89.770 -6.924 1.00 40.69 884 ASP A N 1
ATOM 1231 C CA . ASP A 1 153 ? 23.175 90.098 -8.204 1.00 41.95 884 ASP A CA 1
ATOM 1232 C C . ASP A 1 153 ? 23.827 88.879 -8.852 1.00 41.77 884 ASP A C 1
ATOM 1233 O O . ASP A 1 153 ? 24.729 89.008 -9.685 1.00 42.21 884 ASP A O 1
ATOM 1238 N N . GLY A 1 154 ? 23.368 87.695 -8.459 1.00 40.27 885 GLY A N 1
ATOM 1239 C CA . GLY A 1 154 ? 23.903 86.470 -9.022 1.00 38.71 885 GLY A CA 1
ATOM 1240 C C . GLY A 1 154 ? 25.318 86.123 -8.611 1.00 37.76 885 GLY A C 1
ATOM 1241 O O . GLY A 1 154 ? 26.007 86.902 -7.953 1.00 37.79 885 GLY A O 1
ATOM 1242 N N . LEU A 1 155 ? 25.750 84.934 -9.013 1.00 36.59 886 LEU A N 1
ATOM 1243 C CA . LEU A 1 155 ? 27.084 84.441 -8.704 1.00 35.66 886 LEU A CA 1
ATOM 1244 C C . LEU A 1 155 ? 28.101 84.901 -9.742 1.00 36.14 886 LEU A C 1
ATOM 1245 O O . LEU A 1 155 ? 27.750 85.560 -10.718 1.00 35.65 886 LEU A O 1
ATOM 1250 N N . LYS A 1 156 ? 29.361 84.544 -9.513 1.00 36.05 887 LYS A N 1
ATOM 1251 C CA . LYS A 1 156 ? 30.443 84.887 -10.422 1.00 37.41 887 LYS A CA 1
ATOM 1252 C C . LYS A 1 156 ? 30.279 84.067 -11.709 1.00 36.57 887 LYS A C 1
ATOM 1253 O O . LYS A 1 156 ? 30.476 84.585 -12.810 1.00 37.42 887 LYS A O 1
ATOM 1259 N N . SER A 1 157 ? 29.921 82.792 -11.562 1.00 35.24 888 SER A N 1
ATOM 1260 C CA . SER A 1 157 ? 29.686 81.895 -12.701 1.00 34.17 888 SER A CA 1
ATOM 1261 C C . SER A 1 157 ? 28.213 81.479 -12.662 1.00 33.05 888 SER A C 1
ATOM 1262 O O . SER A 1 157 ? 27.888 80.296 -12.530 1.00 31.32 888 SER A O 1
ATOM 1265 N N . GLN A 1 158 ? 27.333 82.468 -12.781 1.00 31.62 889 GLN A N 1
ATOM 1266 C CA . GLN A 1 158 ? 25.891 82.250 -12.726 1.00 30.93 889 GLN A CA 1
ATOM 1267 C C . GLN A 1 158 ? 25.367 81.208 -13.710 1.00 30.63 889 GLN A C 1
ATOM 1268 O O . GLN A 1 158 ? 24.639 80.295 -13.320 1.00 29.45 889 GLN A O 1
ATOM 1274 N N . ALA A 1 159 ? 25.735 81.341 -14.983 1.00 31.07 890 ALA A N 1
ATOM 1275 C CA . ALA A 1 159 ? 25.284 80.398 -16.009 1.00 31.19 890 ALA A CA 1
ATOM 1276 C C . ALA A 1 159 ? 25.663 78.961 -15.682 1.00 31.58 890 ALA A C 1
ATOM 1277 O O . ALA A 1 159 ? 24.862 78.043 -15.867 1.00 31.72 890 ALA A O 1
ATOM 1279 N N . ALA A 1 160 ? 26.890 78.756 -15.211 1.00 31.67 891 ALA A N 1
ATOM 1280 C CA . ALA A 1 160 ? 27.334 77.410 -14.869 1.00 31.15 891 ALA A CA 1
ATOM 1281 C C . ALA A 1 160 ? 26.511 76.909 -13.685 1.00 30.97 891 ALA A C 1
ATOM 1282 O O . ALA A 1 160 ? 26.152 75.737 -13.610 1.00 31.07 891 ALA A O 1
ATOM 1284 N N . PHE A 1 161 ? 26.213 77.809 -12.756 1.00 31.10 892 PHE A N 1
ATOM 1285 C CA . PHE A 1 161 ? 25.426 77.445 -11.592 1.00 30.20 892 PHE A CA 1
ATOM 1286 C C . PHE A 1 161 ? 24.037 76.977 -12.021 1.00 30.93 892 PHE A C 1
ATOM 1287 O O . PHE A 1 161 ? 23.577 75.910 -11.618 1.00 29.25 892 PHE A O 1
ATOM 1295 N N . GLU A 1 162 ? 23.376 77.775 -12.853 1.00 31.35 893 GLU A N 1
ATOM 1296 C CA . GLU A 1 162 ? 22.039 77.431 -13.318 1.00 33.01 893 GLU A CA 1
ATOM 1297 C C . GLU A 1 162 ? 21.984 76.078 -14.022 1.00 32.63 893 GLU A C 1
ATOM 1298 O O . GLU A 1 162 ? 21.029 75.322 -13.847 1.00 31.92 893 GLU A O 1
ATOM 1304 N N . GLU A 1 163 ? 23.015 75.761 -14.798 1.00 33.29 894 GLU A N 1
ATOM 1305 C CA . GLU A 1 163 ? 23.060 74.485 -15.505 1.00 34.28 894 GLU A CA 1
ATOM 1306 C C . GLU A 1 163 ? 23.188 73.326 -14.519 1.00 33.69 894 GLU A C 1
ATOM 1307 O O . GLU A 1 163 ? 22.518 72.298 -14.649 1.00 32.63 894 GLU A O 1
ATOM 1313 N N . MET A 1 164 ? 24.055 73.498 -13.527 1.00 33.90 895 MET A N 1
ATOM 1314 C CA . MET A 1 164 ? 24.269 72.471 -12.508 1.00 33.75 895 MET A CA 1
ATOM 1315 C C . MET A 1 164 ? 23.000 72.225 -11.705 1.00 32.46 895 MET A C 1
ATOM 1316 O O . MET A 1 164 ? 22.620 71.082 -11.456 1.00 31.94 895 MET A O 1
ATOM 1321 N N . ARG A 1 165 ? 22.363 73.308 -11.275 1.00 31.34 896 ARG A N 1
ATOM 1322 C CA . ARG A 1 165 ? 21.152 73.191 -10.478 1.00 30.82 896 ARG A CA 1
ATOM 1323 C C . ARG A 1 165 ? 20.037 72.524 -11.280 1.00 29.90 896 ARG A C 1
ATOM 1324 O O . ARG A 1 165 ? 19.271 71.722 -10.748 1.00 29.28 896 ARG A O 1
ATOM 1332 N N . THR A 1 166 ? 19.950 72.857 -12.561 1.00 29.78 897 THR A N 1
ATOM 1333 C CA . THR A 1 166 ? 18.935 72.262 -13.418 1.00 29.60 897 THR A CA 1
ATOM 1334 C C . THR A 1 166 ? 19.160 70.760 -13.499 1.00 29.36 897 THR A C 1
ATOM 1335 O O . THR A 1 166 ? 18.224 69.970 -13.414 1.00 28.10 897 THR A O 1
ATOM 1339 N N . ASN A 1 167 ? 20.417 70.362 -13.635 1.00 29.79 898 ASN A N 1
ATOM 1340 C CA . ASN A 1 167 ? 20.732 68.950 -13.732 1.00 30.91 898 ASN A CA 1
ATOM 1341 C C . ASN A 1 167 ? 20.375 68.201 -12.473 1.00 29.74 898 ASN A C 1
ATOM 1342 O O . ASN A 1 167 ? 19.868 67.081 -12.532 1.00 30.08 898 ASN A O 1
ATOM 1347 N N . TYR A 1 168 ? 20.625 68.819 -11.328 1.00 28.65 899 TYR A N 1
ATOM 1348 C CA . TYR A 1 168 ? 20.298 68.170 -10.077 1.00 28.43 899 TYR A CA 1
ATOM 1349 C C . TYR A 1 168 ? 18.789 68.061 -9.906 1.00 27.66 899 TYR A C 1
ATOM 1350 O O . TYR A 1 168 ? 18.307 67.124 -9.275 1.00 27.63 899 TYR A O 1
ATOM 1359 N N . ILE A 1 169 ? 18.047 69.010 -10.473 1.00 26.63 900 ILE A N 1
ATOM 1360 C CA . ILE A 1 169 ? 16.596 68.966 -10.400 1.00 27.12 900 ILE A CA 1
ATOM 1361 C C . ILE A 1 169 ? 16.132 67.787 -11.260 1.00 28.09 900 ILE A C 1
ATOM 1362 O O . ILE A 1 169 ? 15.304 66.987 -10.833 1.00 28.27 900 ILE A O 1
ATOM 1367 N N . LYS A 1 170 ? 16.673 67.680 -12.473 1.00 29.06 901 LYS A N 1
ATOM 1368 C CA . LYS A 1 170 ? 16.327 66.567 -13.353 1.00 31.42 901 LYS A CA 1
ATOM 1369 C C . LYS A 1 170 ? 16.682 65.266 -12.638 1.00 32.11 901 LYS A C 1
ATOM 1370 O O . LYS A 1 170 ? 15.952 64.277 -12.712 1.00 32.88 901 LYS A O 1
ATOM 1376 N N . GLU A 1 171 ? 17.819 65.270 -11.953 1.00 32.92 902 GLU A N 1
ATOM 1377 C CA . GLU A 1 171 ? 18.266 64.090 -11.227 1.00 34.56 902 GLU A CA 1
ATOM 1378 C C . GLU A 1 171 ? 17.216 63.668 -10.199 1.00 34.73 902 GLU A C 1
ATOM 1379 O O . GLU A 1 171 ? 16.906 62.483 -10.058 1.00 35.62 902 GLU A O 1
ATOM 1385 N N . LEU A 1 172 ? 16.659 64.639 -9.484 1.00 35.50 903 LEU A N 1
ATOM 1386 C CA . LEU A 1 172 ? 15.634 64.339 -8.494 1.00 36.39 903 LEU A CA 1
ATOM 1387 C C . LEU A 1 172 ? 14.430 63.734 -9.210 1.00 37.93 903 LEU A C 1
ATOM 1388 O O . LEU A 1 172 ? 13.784 62.818 -8.7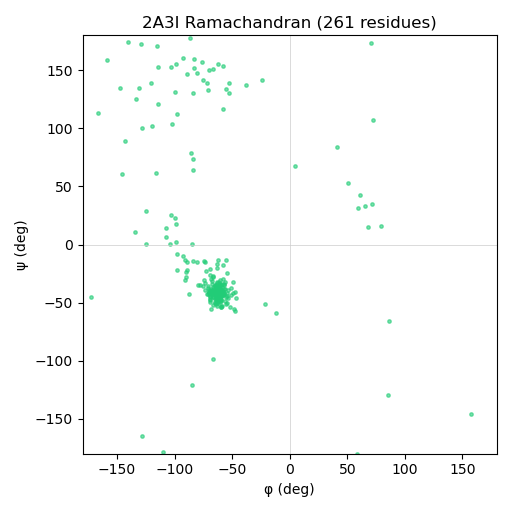01 1.00 36.51 903 LEU A O 1
ATOM 1393 N N . ARG A 1 173 ? 14.133 64.261 -10.396 1.00 40.10 904 ARG A N 1
ATOM 1394 C CA . ARG A 1 173 ? 13.019 63.760 -11.189 1.00 43.15 904 ARG A CA 1
ATOM 1395 C C . ARG A 1 173 ? 13.261 62.286 -11.511 1.00 45.82 904 ARG A C 1
ATOM 1396 O O . ARG A 1 173 ? 12.330 61.487 -11.523 1.00 45.52 904 ARG A O 1
ATOM 1404 N N . LYS A 1 174 ? 14.513 61.923 -11.768 1.00 49.81 905 LYS A N 1
ATOM 1405 C CA . LYS A 1 174 ? 14.831 60.530 -12.057 1.00 54.38 905 LYS A CA 1
ATOM 1406 C C . LYS A 1 174 ? 14.561 59.661 -10.832 1.00 57.64 905 LYS A C 1
ATOM 1407 O O . LYS A 1 174 ? 13.902 58.627 -10.928 1.00 57.85 905 LYS A O 1
ATOM 1413 N N . MET A 1 175 ? 15.076 60.087 -9.682 1.00 61.61 906 MET A N 1
ATOM 1414 C CA . MET A 1 175 ? 14.904 59.344 -8.439 1.00 65.87 906 MET A CA 1
ATOM 1415 C C . MET A 1 175 ? 13.443 59.188 -8.026 1.00 68.49 906 MET A C 1
ATOM 1416 O O . MET A 1 175 ? 13.026 58.108 -7.607 1.00 68.89 906 MET A O 1
ATOM 1421 N N . VAL A 1 176 ? 12.668 60.262 -8.141 1.00 71.75 907 VAL A N 1
ATOM 1422 C CA . VAL A 1 176 ? 11.259 60.226 -7.762 1.00 75.10 907 VAL A CA 1
ATOM 1423 C C . VAL A 1 176 ? 10.477 59.236 -8.622 1.00 77.78 907 VAL A C 1
ATOM 1424 O O . VAL A 1 176 ? 9.343 58.879 -8.300 1.00 78.18 907 VAL A O 1
ATOM 1428 N N . THR A 1 177 ? 11.089 58.797 -9.717 1.00 80.72 908 THR A N 1
ATOM 1429 C CA . THR A 1 177 ? 10.459 57.837 -10.616 1.00 83.74 908 THR A CA 1
ATOM 1430 C C . THR A 1 177 ? 10.821 56.426 -10.152 1.00 85.88 908 THR A C 1
ATOM 1431 O O . THR A 1 177 ? 10.070 55.472 -10.365 1.00 85.95 908 THR A O 1
ATOM 1435 N N . LYS A 1 178 ? 11.978 56.319 -9.508 1.00 88.40 909 LYS A N 1
ATOM 1436 C CA . LYS A 1 178 ? 12.467 55.045 -8.994 1.00 90.86 909 LYS A CA 1
ATOM 1437 C C . LYS A 1 178 ? 11.572 54.550 -7.861 1.00 92.67 909 LYS A C 1
ATOM 1438 O O . LYS A 1 178 ? 10.521 53.960 -8.112 1.00 93.18 909 LYS A O 1
ATOM 1444 N N . CYS A 1 179 ? 12.000 54.796 -6.622 1.00 94.54 910 CYS A N 1
ATOM 1445 C CA . CYS A 1 179 ? 11.278 54.394 -5.415 1.00 96.41 910 CYS A CA 1
ATOM 1446 C C . CYS A 1 179 ? 9.853 53.915 -5.666 1.00 97.53 910 CYS A C 1
ATOM 1447 O O . CYS A 1 179 ? 9.509 52.778 -5.341 1.00 97.65 910 CYS A O 1
ATOM 1450 N N . PRO A 1 180 ? 9.005 54.771 -6.257 1.00 98.55 911 PRO A N 1
ATOM 1451 C CA . PRO A 1 180 ? 7.630 54.345 -6.512 1.00 99.32 911 PRO A CA 1
ATOM 1452 C C . PRO A 1 180 ? 7.480 53.580 -7.824 1.00 99.97 911 PRO A C 1
ATOM 1453 O O . PRO A 1 180 ? 8.102 52.539 -8.043 1.00 100.13 911 PRO A O 1
ATOM 1457 N N . ASN A 1 181 ? 6.642 54.139 -8.685 1.00 100.50 912 ASN A N 1
ATOM 1458 C CA . ASN A 1 181 ? 6.311 53.615 -10.002 1.00 100.92 912 ASN A CA 1
ATOM 1459 C C . ASN A 1 181 ? 4.967 54.294 -10.201 1.00 100.88 912 ASN A C 1
ATOM 1460 O O . ASN A 1 181 ? 4.797 55.417 -9.728 1.00 100.97 912 ASN A O 1
ATOM 1465 N N . ASN A 1 182 ? 4.016 53.652 -10.872 1.00 100.69 913 ASN A N 1
ATOM 1466 C CA . ASN A 1 182 ? 2.709 54.277 -11.065 1.00 100.33 913 ASN A CA 1
ATOM 1467 C C . ASN A 1 182 ? 2.915 55.755 -11.375 1.00 99.67 913 ASN A C 1
ATOM 1468 O O . ASN A 1 182 ? 2.859 56.589 -10.472 1.00 99.84 913 ASN A O 1
ATOM 1473 N N . SER A 1 183 ? 3.166 56.068 -12.641 1.00 98.63 914 SER A N 1
ATOM 1474 C CA . SER A 1 183 ? 3.388 57.443 -13.084 1.00 97.34 914 SER A CA 1
ATOM 1475 C C . SER A 1 183 ? 2.797 58.461 -12.102 1.00 95.98 914 SER A C 1
ATOM 1476 O O . SER A 1 183 ? 3.482 59.391 -11.666 1.00 95.90 914 SER A O 1
ATOM 1479 N N . GLY A 1 184 ? 1.526 58.261 -11.750 1.00 94.27 915 GLY A N 1
ATOM 1480 C CA . GLY A 1 184 ? 0.837 59.151 -10.828 1.00 91.64 915 GLY A CA 1
ATOM 1481 C C . GLY A 1 184 ? 1.632 59.476 -9.579 1.00 89.67 915 GLY A C 1
ATOM 1482 O O . GLY A 1 184 ? 1.880 60.644 -9.282 1.00 89.54 915 GLY A O 1
ATOM 1483 N N . GLN A 1 185 ? 2.030 58.445 -8.840 1.00 87.55 916 GLN A N 1
ATOM 1484 C CA . GLN A 1 185 ? 2.811 58.647 -7.627 1.00 84.90 916 GLN A CA 1
ATOM 1485 C C . GLN A 1 185 ? 4.296 58.778 -7.958 1.00 82.50 916 GLN A C 1
ATOM 1486 O O . GLN A 1 185 ? 5.099 57.876 -7.715 1.00 82.61 916 GLN A O 1
ATOM 1492 N N . SER A 1 186 ? 4.626 59.932 -8.521 1.00 79.40 917 SER A N 1
ATOM 1493 C CA . SER A 1 186 ? 5.975 60.296 -8.925 1.00 75.79 917 SER A CA 1
ATOM 1494 C C . SER A 1 186 ? 5.813 61.751 -9.328 1.00 73.27 917 SER A C 1
ATOM 1495 O O . SER A 1 186 ? 6.627 62.606 -8.972 1.00 73.02 917 SER A O 1
ATOM 1498 N N . TRP A 1 187 ? 4.747 62.014 -10.082 1.00 69.81 918 TRP A N 1
ATOM 1499 C CA . TRP A 1 187 ? 4.420 63.370 -10.497 1.00 66.00 918 TRP A CA 1
ATOM 1500 C C . TRP A 1 187 ? 4.139 64.069 -9.165 1.00 63.00 918 TRP A C 1
ATOM 1501 O O . TRP A 1 187 ? 4.637 65.162 -8.886 1.00 62.61 918 TRP A O 1
ATOM 1512 N N . GLN A 1 188 ? 3.331 63.389 -8.354 1.00 58.95 919 GLN A N 1
ATOM 1513 C CA . GLN A 1 188 ? 2.886 63.839 -7.039 1.00 54.57 919 GLN A CA 1
ATOM 1514 C C . GLN A 1 188 ? 4.005 63.978 -6.012 1.00 51.09 919 GLN A C 1
ATOM 1515 O O . GLN A 1 188 ? 4.082 64.977 -5.293 1.00 49.80 919 GLN A O 1
ATOM 1521 N N . ARG A 1 189 ? 4.856 62.962 -5.938 1.00 47.22 920 ARG A N 1
ATOM 1522 C CA . ARG A 1 189 ? 5.954 62.959 -4.986 1.00 44.14 920 ARG A CA 1
ATOM 1523 C C . ARG A 1 189 ? 6.975 64.048 -5.311 1.00 42.39 920 ARG A C 1
ATOM 1524 O O . ARG A 1 189 ? 7.496 64.704 -4.408 1.00 41.13 920 ARG A O 1
ATOM 1532 N N . PHE A 1 190 ? 7.253 64.247 -6.598 1.00 39.74 921 PHE A N 1
ATOM 1533 C CA . PHE A 1 190 ? 8.207 65.269 -7.011 1.00 37.69 921 PHE A CA 1
ATOM 1534 C C . PHE A 1 190 ? 7.684 66.611 -6.531 1.00 36.53 921 PHE A C 1
ATOM 1535 O O . PHE A 1 190 ? 8.445 67.454 -6.069 1.00 37.15 921 PHE A O 1
ATOM 1543 N N . TYR A 1 191 ? 6.376 66.804 -6.645 1.00 35.78 922 TYR A N 1
ATOM 1544 C CA . TYR A 1 191 ? 5.753 68.040 -6.193 1.00 34.38 922 TYR A CA 1
ATOM 1545 C C . TYR A 1 191 ? 5.915 68.206 -4.678 1.00 34.06 922 TYR A C 1
ATOM 1546 O O . TYR A 1 191 ? 6.284 69.274 -4.200 1.00 32.79 922 TYR A O 1
ATOM 1555 N N . GLN A 1 192 ? 5.626 67.147 -3.926 1.00 33.52 923 GLN A N 1
ATOM 1556 C CA . GLN A 1 192 ? 5.721 67.198 -2.470 1.00 34.23 923 GLN A CA 1
ATOM 1557 C C . GLN A 1 192 ? 7.145 67.463 -1.994 1.00 33.44 923 GLN A C 1
ATOM 1558 O O . GLN A 1 192 ? 7.362 68.237 -1.059 1.00 33.88 923 GLN A O 1
ATOM 1564 N N . LEU A 1 193 ? 8.113 66.837 -2.648 1.00 32.22 924 LEU A N 1
ATOM 1565 C CA . LEU A 1 193 ? 9.502 67.024 -2.270 1.00 32.13 924 LEU A CA 1
ATOM 1566 C C . LEU A 1 193 ? 9.983 68.446 -2.543 1.00 31.12 924 LEU A C 1
ATOM 1567 O O . LEU A 1 193 ? 10.629 69.056 -1.693 1.00 30.48 924 LEU A O 1
ATOM 1572 N N . THR A 1 194 ? 9.667 68.987 -3.717 1.00 30.57 925 THR A N 1
ATOM 1573 C CA . THR A 1 194 ? 10.100 70.341 -4.031 1.00 29.66 925 THR A CA 1
ATOM 1574 C C . THR A 1 194 ? 9.355 71.352 -3.164 1.00 29.75 925 THR A C 1
ATOM 1575 O O . THR A 1 194 ? 9.860 72.434 -2.875 1.00 29.23 925 THR A O 1
ATOM 1579 N N . LYS A 1 195 ? 8.162 70.980 -2.722 1.00 29.81 926 LYS A N 1
ATOM 1580 C CA . LYS A 1 195 ? 7.379 71.860 -1.866 1.00 31.17 926 LYS A CA 1
ATOM 1581 C C . LYS A 1 195 ? 8.038 71.840 -0.474 1.00 30.72 926 LYS A C 1
ATOM 1582 O O . LYS A 1 195 ? 8.057 72.841 0.254 1.00 29.22 926 LYS A O 1
ATOM 1588 N N . LEU A 1 196 ? 8.596 70.691 -0.117 1.00 30.10 927 LEU A N 1
ATOM 1589 C CA . LEU A 1 196 ? 9.271 70.559 1.160 1.00 30.14 927 LEU A CA 1
ATOM 1590 C C . LEU A 1 196 ? 10.561 71.396 1.127 1.00 30.06 927 LEU A C 1
ATOM 1591 O O . LEU A 1 196 ? 10.868 72.097 2.088 1.00 29.21 927 LEU A O 1
ATOM 1596 N N . LEU A 1 197 ? 11.299 71.332 0.019 1.00 28.85 928 LEU A N 1
ATOM 1597 C CA . LEU A 1 197 ? 12.534 72.102 -0.120 1.00 28.40 928 LEU A CA 1
ATOM 1598 C C . LEU A 1 197 ? 12.232 73.588 0.058 1.00 28.21 928 LEU A C 1
ATOM 1599 O O . LEU A 1 197 ? 12.995 74.313 0.702 1.00 28.14 928 LEU A O 1
ATOM 1604 N N . ASP A 1 198 ? 11.115 74.039 -0.511 1.00 27.54 929 ASP A N 1
ATOM 1605 C CA . ASP A 1 198 ? 10.703 75.435 -0.380 1.00 27.69 929 ASP A CA 1
ATOM 1606 C C . ASP A 1 198 ? 10.436 75.782 1.089 1.00 26.75 929 ASP A C 1
ATOM 1607 O O . ASP A 1 198 ? 10.809 76.853 1.555 1.00 26.12 929 ASP A O 1
ATOM 1612 N N . SER A 1 199 ? 9.796 74.871 1.818 1.00 26.57 930 SER A N 1
ATOM 1613 C CA . SER A 1 199 ? 9.492 75.119 3.223 1.00 27.14 930 SER A CA 1
ATOM 1614 C C . SER A 1 199 ? 10.754 75.272 4.067 1.00 26.58 930 SER A C 1
ATOM 1615 O O . SER A 1 199 ? 10.697 75.823 5.164 1.00 26.37 930 SER A O 1
ATOM 1618 N N . MET A 1 200 ? 11.888 74.776 3.580 1.00 25.82 931 MET A N 1
ATOM 1619 C CA . MET A 1 200 ? 13.133 74.924 4.338 1.00 26.25 931 MET A CA 1
ATOM 1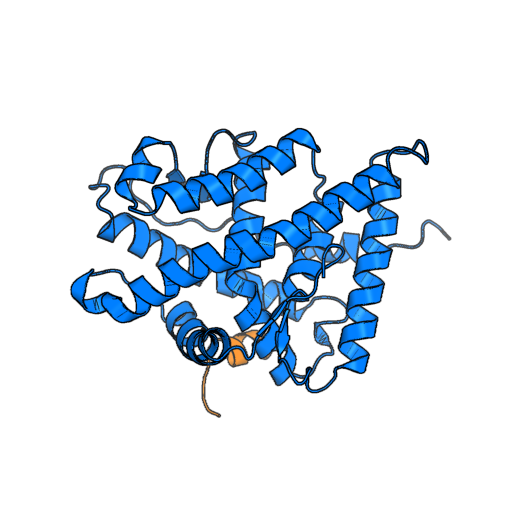620 C C . MET A 1 200 ? 13.552 76.394 4.421 1.00 26.26 931 MET A C 1
ATOM 1621 O O . MET A 1 200 ? 14.203 76.795 5.378 1.00 25.73 931 MET A O 1
ATOM 1626 N N . HIS A 1 201 ? 13.180 77.201 3.428 1.00 25.93 932 HIS A N 1
ATOM 1627 C CA . HIS A 1 201 ? 13.538 78.623 3.451 1.00 26.76 932 HIS A CA 1
ATOM 1628 C C . HIS A 1 201 ? 12.906 79.368 4.642 1.00 27.81 932 HIS A C 1
ATOM 1629 O O . HIS A 1 201 ? 13.566 80.154 5.315 1.00 27.97 932 HIS A O 1
ATOM 1636 N N . ASP A 1 202 ? 11.628 79.116 4.902 1.00 28.78 933 ASP A N 1
ATOM 1637 C CA . ASP A 1 202 ? 10.944 79.778 6.006 1.00 30.17 933 ASP A CA 1
ATOM 1638 C C . ASP A 1 202 ? 11.525 79.332 7.338 1.00 28.41 933 ASP A C 1
ATOM 1639 O O . ASP A 1 202 ? 11.727 80.145 8.242 1.00 27.18 933 ASP A O 1
ATOM 1644 N N . LEU A 1 203 ? 11.798 78.038 7.455 1.00 27.34 934 LEU A N 1
ATOM 1645 C CA . LEU A 1 203 ? 12.371 77.495 8.677 1.00 26.03 934 LEU A CA 1
ATOM 1646 C C . LEU A 1 203 ? 13.758 78.085 8.925 1.00 25.12 934 LEU A C 1
ATOM 1647 O O . LEU A 1 203 ? 14.047 78.549 10.025 1.00 23.94 934 LEU A O 1
ATOM 1652 N N . VAL A 1 204 ? 14.608 78.061 7.903 1.00 24.90 935 VAL A N 1
ATOM 1653 C CA . VAL A 1 204 ? 15.962 78.588 8.023 1.00 25.14 935 VAL A CA 1
ATOM 1654 C C . VAL A 1 204 ? 15.946 80.075 8.377 1.00 25.55 935 VAL A C 1
ATOM 1655 O O . VAL A 1 204 ? 16.821 80.560 9.093 1.00 24.34 935 VAL A O 1
ATOM 1659 N N . SER A 1 205 ? 14.949 80.799 7.880 1.00 25.82 936 SER A N 1
ATOM 1660 C CA . SER A 1 205 ? 14.843 82.221 8.183 1.00 26.02 936 SER A CA 1
ATOM 1661 C C . SER A 1 205 ? 14.688 82.413 9.691 1.00 25.50 936 SER A C 1
ATOM 1662 O O . SER A 1 205 ? 15.291 83.312 10.273 1.00 25.75 936 SER A O 1
ATOM 1665 N N . ASP A 1 206 ? 13.879 81.569 10.326 1.00 24.84 937 ASP A N 1
ATOM 1666 C CA . ASP A 1 206 ? 13.681 81.679 11.767 1.00 25.23 937 ASP A CA 1
ATOM 1667 C C . ASP A 1 206 ? 14.920 81.185 12.514 1.00 24.94 937 ASP A C 1
ATOM 1668 O O . ASP A 1 206 ? 15.314 81.764 13.530 1.00 24.45 937 ASP A O 1
ATOM 1673 N N . LEU A 1 207 ? 15.526 80.109 12.019 1.00 23.40 938 LEU A N 1
ATOM 1674 C CA . LEU A 1 207 ? 16.724 79.577 12.652 1.00 24.05 938 LEU A CA 1
ATOM 1675 C C . LEU A 1 207 ? 17.833 80.629 12.656 1.00 24.15 938 LEU A C 1
ATOM 1676 O O . LEU A 1 207 ? 18.481 80.867 13.684 1.00 24.28 938 LEU A O 1
ATOM 1681 N N . LEU A 1 208 ? 18.043 81.263 11.505 1.00 22.92 939 LEU A N 1
ATOM 1682 C CA . LEU A 1 208 ? 19.081 82.280 11.377 1.00 23.80 939 LEU A CA 1
ATOM 1683 C C . LEU A 1 208 ? 18.826 83.509 12.255 1.00 25.07 939 LEU A C 1
ATOM 1684 O O . LEU A 1 208 ? 19.767 84.104 12.784 1.00 24.74 939 LEU A O 1
ATOM 1689 N N . GLU A 1 209 ? 17.561 83.890 12.418 1.00 25.89 940 GLU A N 1
ATOM 1690 C CA . GLU A 1 209 ? 17.244 85.049 13.247 1.00 27.64 940 GLU A CA 1
ATOM 1691 C C . GLU A 1 209 ? 17.707 84.805 14.686 1.00 26.44 940 GLU A C 1
ATOM 1692 O O . GLU A 1 209 ? 18.297 85.685 15.328 1.00 25.25 940 GLU A O 1
ATOM 1698 N N . PHE A 1 210 ? 17.455 83.599 15.185 1.00 24.63 941 PHE A N 1
ATOM 1699 C CA . PHE A 1 210 ? 17.861 83.238 16.537 1.00 24.62 941 PHE A CA 1
ATOM 1700 C C . PHE A 1 210 ? 19.389 83.088 16.594 1.00 24.00 941 PHE A C 1
ATOM 1701 O O . PHE A 1 210 ? 20.030 83.472 17.570 1.00 22.84 941 PHE A O 1
ATOM 1709 N N . CYS A 1 211 ? 19.964 82.543 15.528 1.00 23.31 942 CYS A N 1
ATOM 1710 C CA . CYS A 1 211 ? 21.406 82.344 15.452 1.00 23.46 942 CYS A CA 1
ATOM 1711 C C . CYS A 1 211 ? 22.155 83.674 15.495 1.00 23.66 942 CYS A C 1
ATOM 1712 O O . CYS A 1 211 ? 23.099 83.829 16.263 1.00 22.78 942 CYS A O 1
ATOM 1715 N N . PHE A 1 212 ? 21.725 84.629 14.674 1.00 23.45 943 PHE A N 1
ATOM 1716 C CA . PHE A 1 212 ? 22.366 85.935 14.622 1.00 24.72 943 PHE A CA 1
ATOM 1717 C C . PHE A 1 212 ? 22.227 86.663 15.954 1.00 24.52 943 PHE A C 1
ATOM 1718 O O . PHE A 1 212 ? 23.109 87.422 16.358 1.00 23.58 943 PHE A O 1
ATOM 1726 N N . TYR A 1 213 ? 21.107 86.434 16.627 1.00 23.88 944 TYR A N 1
ATOM 1727 C CA . TYR A 1 213 ? 20.858 87.060 17.913 1.00 24.96 944 TYR A CA 1
ATOM 1728 C C . TYR A 1 213 ? 21.847 86.543 18.957 1.00 25.25 944 TYR A C 1
ATOM 1729 O O . TYR A 1 213 ? 22.512 87.327 19.636 1.00 25.81 944 TYR A O 1
ATOM 1738 N N . THR A 1 214 ? 21.951 85.224 19.082 1.00 24.09 945 THR A N 1
ATOM 1739 C CA . THR A 1 214 ? 22.860 84.653 20.067 1.00 25.20 945 THR A CA 1
ATOM 1740 C C . THR A 1 214 ? 24.316 84.943 19.730 1.00 24.88 945 THR A C 1
ATOM 1741 O O . THR A 1 214 ? 25.155 84.994 20.622 1.00 25.38 945 THR A O 1
ATOM 1745 N N . PHE A 1 215 ? 24.611 85.126 18.447 1.00 25.42 946 PHE A N 1
ATOM 1746 C CA . PHE A 1 215 ? 25.967 85.428 18.013 1.00 26.95 946 PHE A CA 1
ATOM 1747 C C . PHE A 1 215 ? 26.311 86.836 18.501 1.00 27.58 946 PHE A C 1
ATOM 1748 O O . PHE A 1 215 ? 27.375 87.068 19.076 1.00 27.88 946 PHE A O 1
ATOM 1756 N N . ARG A 1 216 ? 25.394 87.772 18.269 1.00 27.85 947 ARG A N 1
ATOM 1757 C CA . ARG A 1 216 ? 25.563 89.163 18.696 1.00 29.08 947 ARG A CA 1
ATOM 1758 C C . ARG A 1 216 ? 25.633 89.285 20.214 1.00 28.21 947 ARG A C 1
ATOM 1759 O O . ARG A 1 216 ? 26.412 90.074 20.757 1.00 26.69 947 ARG A O 1
ATOM 1767 N N . GLU A 1 217 ? 24.793 88.510 20.890 1.00 28.10 948 GLU A N 1
ATOM 1768 C CA . GLU A 1 217 ? 24.714 88.538 22.347 1.00 27.93 948 GLU A CA 1
ATOM 1769 C C . GLU A 1 217 ? 25.502 87.414 23.002 1.00 27.23 948 GLU A C 1
ATOM 1770 O O . GLU A 1 217 ? 25.302 87.112 24.171 1.00 26.36 948 GLU A O 1
ATOM 1776 N N . SER A 1 218 ? 26.416 86.822 22.242 1.00 27.96 949 SER A N 1
ATOM 1777 C CA . SER A 1 218 ? 27.231 85.705 22.708 1.00 28.56 949 SER A CA 1
ATOM 1778 C C . SER A 1 218 ? 27.906 85.903 24.052 1.00 28.92 949 SER A C 1
ATOM 1779 O O . SER A 1 218 ? 27.955 84.995 24.887 1.00 27.64 949 SER A O 1
ATOM 1782 N N . HIS A 1 219 ? 28.439 87.095 24.259 1.00 29.97 950 HIS A N 1
ATOM 1783 C CA . HIS A 1 219 ? 29.146 87.386 25.487 1.00 30.05 950 HIS A CA 1
ATOM 1784 C C . HIS A 1 219 ? 28.237 87.447 26.706 1.00 30.06 950 HIS A C 1
ATOM 1785 O O . HIS A 1 219 ? 28.563 86.887 27.751 1.00 30.60 950 HIS A O 1
ATOM 1792 N N . ALA A 1 220 ? 27.094 88.112 26.568 1.00 29.81 951 ALA A N 1
ATOM 1793 C CA . ALA A 1 220 ? 26.144 88.250 27.667 1.00 29.59 951 ALA A CA 1
ATOM 1794 C C . ALA A 1 220 ? 25.371 86.964 27.959 1.00 30.14 951 ALA A C 1
ATOM 1795 O O . ALA A 1 220 ? 24.976 86.718 29.093 1.00 29.85 951 ALA A O 1
ATOM 1797 N N . LEU A 1 221 ? 25.151 86.151 26.930 1.00 29.61 952 LEU A N 1
ATOM 1798 C CA . LEU A 1 221 ? 24.409 84.905 27.091 1.00 29.80 952 LEU A CA 1
ATOM 1799 C C . LEU A 1 221 ? 25.321 83.727 27.413 1.00 28.87 952 LEU A C 1
AT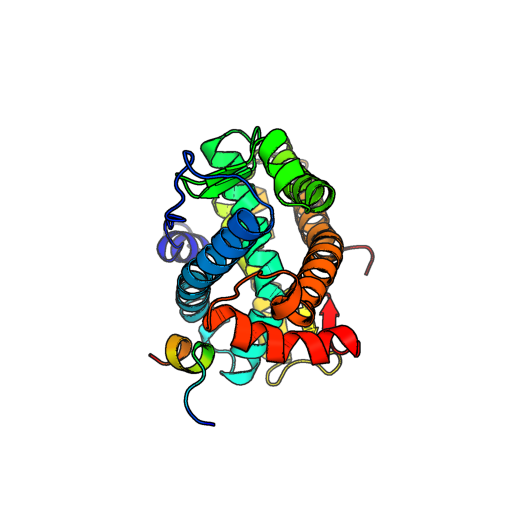OM 1800 O O . LEU A 1 221 ? 24.859 82.665 27.829 1.00 29.51 952 LEU A O 1
ATOM 1805 N N . LYS A 1 222 ? 26.619 83.925 27.223 1.00 28.24 953 LYS A N 1
ATOM 1806 C CA . LYS A 1 222 ? 27.601 82.879 27.465 1.00 28.98 953 LYS A CA 1
ATOM 1807 C C . LYS A 1 222 ? 27.418 81.706 26.499 1.00 28.58 953 LYS A C 1
ATOM 1808 O O . LYS A 1 222 ? 27.666 80.547 26.847 1.00 28.47 953 LYS A O 1
ATOM 1814 N N . VAL A 1 223 ? 26.978 82.014 25.282 1.00 28.17 954 VAL A N 1
ATOM 1815 C CA . VAL A 1 223 ? 26.796 80.991 24.261 1.00 27.94 954 VAL A CA 1
ATOM 1816 C C . VAL A 1 223 ? 28.029 80.999 23.374 1.00 28.20 954 VAL A C 1
ATOM 1817 O O . VAL A 1 223 ? 28.267 81.961 22.650 1.00 28.40 954 VAL A O 1
ATOM 1821 N N . GLU A 1 224 ? 28.807 79.921 23.436 1.00 29.45 955 GLU A N 1
ATOM 1822 C CA . GLU A 1 224 ? 30.032 79.797 22.650 1.00 30.72 955 GLU A CA 1
ATOM 1823 C C . GLU A 1 224 ? 29.792 79.370 21.206 1.00 29.50 955 GLU A C 1
ATOM 1824 O O . GLU A 1 224 ? 28.854 78.630 20.908 1.00 29.62 955 GLU A O 1
ATOM 1830 N N . PHE A 1 225 ? 30.653 79.857 20.319 1.00 28.35 956 PHE A N 1
ATOM 1831 C CA . PHE A 1 225 ? 30.616 79.517 18.904 1.00 28.18 956 PHE A CA 1
ATOM 1832 C C . PHE A 1 225 ? 32.039 79.136 18.544 1.00 28.45 956 PHE A C 1
ATOM 1833 O O . PHE A 1 225 ? 32.985 79.822 18.934 1.00 28.21 956 PHE A O 1
ATOM 1841 N N . PRO A 1 226 ? 32.214 78.027 17.813 1.00 27.94 957 PRO A N 1
ATOM 1842 C CA . PRO A 1 226 ? 33.555 77.587 17.412 1.00 27.90 957 PRO A CA 1
ATOM 1843 C C . PRO A 1 226 ? 34.060 78.459 16.255 1.00 27.73 957 PRO A C 1
ATOM 1844 O O . PRO A 1 226 ? 33.259 79.058 15.531 1.00 25.88 957 PRO A O 1
ATOM 1848 N N . ALA A 1 227 ? 35.379 78.532 16.084 1.00 28.45 958 ALA A N 1
ATOM 1849 C CA . ALA A 1 227 ? 35.974 79.352 15.026 1.00 28.80 958 ALA A CA 1
ATOM 1850 C C . ALA A 1 227 ? 35.306 79.149 13.671 1.00 29.66 958 ALA A C 1
ATOM 1851 O O . ALA A 1 227 ? 35.089 80.110 12.927 1.00 29.21 958 ALA A O 1
ATOM 1853 N N . MET A 1 228 ? 34.980 77.899 13.355 1.00 30.05 959 MET A N 1
ATOM 1854 C CA . MET A 1 228 ? 34.330 77.557 12.091 1.00 31.57 959 MET A CA 1
ATOM 1855 C C . MET A 1 228 ? 33.039 78.361 11.893 1.00 30.02 959 MET A C 1
ATOM 1856 O O . MET A 1 228 ? 32.792 78.893 10.810 1.00 28.66 959 MET A O 1
ATOM 1861 N N . LEU A 1 229 ? 32.219 78.457 12.938 1.00 28.71 960 LEU A N 1
ATOM 1862 C CA . LEU A 1 229 ? 30.967 79.202 12.828 1.00 28.32 960 LEU A CA 1
ATOM 1863 C C . LEU A 1 229 ? 31.165 80.707 12.909 1.00 27.66 960 LEU A C 1
ATOM 1864 O O . LEU A 1 229 ? 30.456 81.467 12.250 1.00 26.80 960 LEU A O 1
ATOM 1869 N N . VAL A 1 230 ? 32.125 81.140 13.717 1.00 27.18 961 VAL A N 1
ATOM 1870 C CA . VAL A 1 230 ? 32.399 82.562 13.855 1.00 26.82 961 VAL A CA 1
ATOM 1871 C C . VAL A 1 230 ? 32.697 83.144 12.478 1.00 27.23 961 VAL A C 1
ATOM 1872 O O . VAL A 1 230 ? 32.147 84.178 12.092 1.00 27.02 961 VAL A O 1
ATOM 1876 N N . GLU A 1 231 ? 33.574 82.468 11.740 1.00 27.35 962 GLU A N 1
ATOM 1877 C CA . GLU A 1 231 ? 33.944 82.902 10.401 1.00 28.99 962 GLU A CA 1
ATOM 1878 C C . GLU A 1 231 ? 32.757 82.972 9.450 1.00 28.22 962 GLU A C 1
ATOM 1879 O O . GLU A 1 231 ? 32.531 83.984 8.792 1.00 27.46 962 GLU A O 1
ATOM 1885 N N . ILE A 1 232 ? 32.008 81.880 9.362 1.00 27.59 963 ILE A N 1
ATOM 1886 C CA . ILE A 1 232 ? 30.863 81.836 8.467 1.00 27.87 963 ILE A CA 1
ATOM 1887 C C . ILE A 1 232 ? 29.816 82.893 8.795 1.00 27.49 963 ILE A C 1
ATOM 1888 O O . ILE A 1 232 ? 29.434 83.686 7.932 1.00 26.57 963 ILE A O 1
ATOM 1893 N N . ILE A 1 233 ? 29.368 82.913 10.047 1.00 28.69 964 ILE A N 1
ATOM 1894 C CA . ILE A 1 233 ? 28.352 83.863 10.477 1.00 28.96 964 ILE A CA 1
ATOM 1895 C C . ILE A 1 233 ? 28.786 85.321 10.303 1.00 29.82 964 ILE A C 1
ATOM 1896 O O . ILE A 1 233 ? 28.001 86.157 9.852 1.00 29.36 964 ILE A O 1
ATOM 1901 N N . SER A 1 234 ? 30.033 85.629 10.644 1.00 31.35 965 SER A N 1
ATOM 1902 C CA . SER A 1 234 ? 30.528 87.002 10.505 1.00 33.00 965 SER A CA 1
ATOM 1903 C C . SER A 1 234 ? 30.364 87.509 9.075 1.00 34.06 965 SER A C 1
ATOM 1904 O O . SER A 1 234 ? 30.139 88.695 8.846 1.00 33.99 965 SER A O 1
ATOM 1907 N N . ASP A 1 235 ? 30.469 86.605 8.111 1.00 35.42 966 ASP A N 1
ATOM 1908 C CA . ASP A 1 235 ? 30.329 86.977 6.705 1.00 37.07 966 ASP A CA 1
ATOM 1909 C C . ASP A 1 235 ? 28.876 86.936 6.246 1.00 36.37 966 ASP A C 1
ATOM 1910 O O . ASP A 1 235 ? 28.404 87.829 5.542 1.00 36.39 966 ASP A O 1
ATOM 1915 N N . GLN A 1 236 ? 28.171 85.892 6.659 1.00 35.56 967 GLN A N 1
ATOM 1916 C CA . GLN A 1 236 ? 26.783 85.689 6.275 1.00 34.71 967 GLN A CA 1
ATOM 1917 C C . GLN A 1 236 ? 25.794 86.711 6.820 1.00 35.00 967 GLN A C 1
ATOM 1918 O O . GLN A 1 236 ? 24.928 87.199 6.090 1.00 34.10 967 GLN A O 1
ATOM 1924 N N . LEU A 1 237 ? 25.920 87.028 8.103 1.00 35.49 968 LEU A N 1
ATOM 1925 C CA . LEU A 1 237 ? 25.007 87.958 8.749 1.00 36.46 968 LEU A CA 1
ATOM 1926 C C . LEU A 1 237 ? 24.822 89.299 8.032 1.00 37.22 968 LEU A C 1
ATOM 1927 O O . LEU A 1 237 ? 23.688 89.699 7.750 1.00 36.79 968 LEU A O 1
ATOM 1932 N N . PRO A 1 238 ? 25.921 90.021 7.742 1.00 37.97 969 PRO A N 1
ATOM 1933 C CA . PRO A 1 238 ? 25.806 91.315 7.054 1.00 39.05 969 PRO A CA 1
ATOM 1934 C C . PRO A 1 238 ? 25.018 91.241 5.742 1.00 39.77 969 PRO A C 1
ATOM 1935 O O . PRO A 1 238 ? 24.152 92.075 5.472 1.00 40.09 969 PRO A O 1
ATOM 1939 N N . LYS A 1 239 ? 25.323 90.235 4.931 1.00 40.39 970 LYS A N 1
ATOM 1940 C CA . LYS A 1 239 ? 24.648 90.058 3.651 1.00 41.05 970 LYS A CA 1
ATOM 1941 C C . LYS A 1 239 ? 23.160 89.765 3.823 1.00 40.94 970 LYS A C 1
ATOM 1942 O O . LYS A 1 239 ? 22.317 90.411 3.204 1.00 41.10 970 LYS A O 1
ATOM 1948 N N . VAL A 1 240 ? 22.846 88.786 4.666 1.00 40.56 971 VAL A N 1
ATOM 1949 C CA . VAL A 1 240 ? 21.460 88.397 4.897 1.00 40.84 971 VAL A CA 1
ATOM 1950 C C . VAL A 1 240 ? 20.601 89.524 5.471 1.00 42.07 971 VAL A C 1
ATOM 1951 O O . VAL A 1 240 ? 19.456 89.703 5.058 1.00 41.81 971 VAL A O 1
ATOM 1955 N N . GLU A 1 241 ? 21.146 90.285 6.415 1.00 42.64 972 GLU A N 1
ATOM 1956 C CA . GLU A 1 241 ? 20.386 91.374 7.026 1.00 44.28 972 GLU A CA 1
ATOM 1957 C C . GLU A 1 241 ? 20.221 92.589 6.117 1.00 44.73 972 GLU A C 1
ATOM 1958 O O . GLU A 1 241 ? 19.398 93.467 6.386 1.00 45.29 972 GLU A O 1
ATOM 1964 N N . SER A 1 242 ? 20.997 92.635 5.040 1.00 45.08 973 SER A N 1
ATOM 1965 C CA . SER A 1 242 ? 20.927 93.749 4.100 1.00 45.51 973 SER A CA 1
ATOM 1966 C C . SER A 1 242 ? 20.068 93.394 2.889 1.00 45.38 973 SER A C 1
ATOM 1967 O O . SER A 1 242 ? 19.932 94.190 1.958 1.00 45.88 973 SER A O 1
ATOM 1970 N N . GLY A 1 243 ? 19.497 92.195 2.904 1.00 45.04 974 GLY A N 1
ATOM 1971 C CA . GLY A 1 243 ? 18.654 91.766 1.806 1.00 44.49 974 GLY A CA 1
ATOM 1972 C C . GLY A 1 243 ? 19.400 91.283 0.576 1.00 44.48 974 GLY A C 1
ATOM 1973 O O . GLY A 1 243 ? 18.807 91.163 -0.492 1.00 44.92 974 GLY A O 1
ATOM 1974 N N . ASN A 1 244 ? 20.690 90.993 0.713 1.00 44.26 975 ASN A N 1
ATOM 1975 C CA . ASN A 1 244 ? 21.487 90.533 -0.425 1.00 44.43 975 ASN A CA 1
ATOM 1976 C C . ASN A 1 244 ? 21.164 89.100 -0.853 1.00 43.38 975 ASN A C 1
ATOM 1977 O O . ASN A 1 244 ? 21.412 88.713 -1.998 1.00 43.81 975 ASN A O 1
ATOM 1982 N N . ALA A 1 245 ? 20.616 88.312 0.062 1.00 41.99 976 ALA A N 1
ATOM 1983 C CA . ALA A 1 245 ? 20.289 86.928 -0.244 1.00 40.82 976 ALA A CA 1
ATOM 1984 C C . ALA A 1 245 ? 19.041 86.792 -1.107 1.00 40.20 976 ALA A C 1
ATOM 1985 O O . ALA A 1 245 ? 18.074 87.534 -0.943 1.00 40.41 976 ALA A O 1
ATOM 1987 N N . LYS A 1 246 ? 19.079 85.841 -2.035 1.00 38.21 977 LYS A N 1
ATOM 1988 C CA . LYS A 1 246 ? 17.957 85.580 -2.921 1.00 37.14 977 LYS A CA 1
ATOM 1989 C C . LYS A 1 246 ? 17.603 84.097 -2.887 1.00 35.89 977 LYS A C 1
ATOM 1990 O O . LYS A 1 246 ? 18.259 83.272 -3.522 1.00 35.78 977 LYS A O 1
ATOM 1996 N N . PRO A 1 247 ? 16.562 83.740 -2.130 1.00 34.53 978 PRO A N 1
ATOM 1997 C CA . PRO A 1 247 ? 16.160 82.333 -2.050 1.00 33.51 978 PRO A CA 1
ATOM 1998 C C . PRO A 1 247 ? 15.511 81.880 -3.354 1.00 31.91 978 PRO A C 1
ATOM 1999 O O . PRO A 1 247 ? 14.730 82.620 -3.958 1.00 31.45 978 PRO A O 1
ATOM 2003 N N . LEU A 1 248 ? 15.841 80.674 -3.798 1.00 29.91 979 LEU A N 1
ATOM 2004 C CA . LEU A 1 248 ? 15.243 80.153 -5.015 1.00 29.82 979 LEU A CA 1
ATOM 2005 C C . LEU A 1 248 ? 14.126 79.207 -4.608 1.00 29.97 979 LEU A C 1
ATOM 2006 O O . LEU A 1 248 ? 14.321 78.354 -3.747 1.00 30.70 979 LEU A O 1
ATOM 2011 N N . TYR A 1 249 ? 12.949 79.381 -5.205 1.00 29.87 980 TYR A N 1
ATOM 2012 C CA . TYR A 1 249 ? 11.800 78.537 -4.901 1.00 30.27 980 TYR A CA 1
ATOM 2013 C C . TYR A 1 249 ? 11.387 77.707 -6.101 1.00 30.29 980 TYR A C 1
ATOM 2014 O O . TYR A 1 249 ? 11.605 78.093 -7.252 1.00 30.89 980 TYR A O 1
ATOM 2023 N N . PHE A 1 250 ? 10.783 76.563 -5.817 1.00 30.16 981 PHE A N 1
ATOM 2024 C CA . PHE A 1 250 ? 10.298 75.667 -6.848 1.00 30.83 981 PHE A CA 1
ATOM 2025 C C . PHE A 1 250 ? 8.848 76.028 -7.153 1.00 32.00 981 PHE A C 1
ATOM 2026 O O . PHE A 1 250 ? 8.389 75.865 -8.276 1.00 31.34 981 PHE A O 1
ATOM 2034 N N . HIS A 1 251 ? 8.144 76.523 -6.136 1.00 33.30 982 HIS A N 1
ATOM 2035 C CA . HIS A 1 251 ? 6.742 76.923 -6.247 1.00 36.70 982 HIS A CA 1
ATOM 2036 C C . HIS A 1 251 ? 6.644 78.347 -5.704 1.00 40.17 982 HIS A C 1
ATOM 2037 O O . HIS A 1 251 ? 7.666 79.004 -5.540 1.00 41.04 982 HIS A O 1
ATOM 2044 N N . ARG A 1 252 ? 5.430 78.816 -5.419 1.00 44.72 983 ARG A N 1
ATOM 2045 C CA . ARG A 1 252 ? 5.217 80.165 -4.871 1.00 48.75 983 ARG A CA 1
ATOM 2046 C C . ARG A 1 252 ? 6.498 80.999 -4.759 1.00 50.88 983 ARG A C 1
ATOM 2047 O O . ARG A 1 252 ? 6.963 81.300 -3.656 1.00 51.66 983 ARG A O 1
ATOM 2055 N N . LYS A 1 253 ? 7.070 81.373 -5.898 1.00 52.61 984 LYS A N 1
ATOM 2056 C CA . LYS A 1 253 ? 8.295 82.161 -5.881 1.00 53.83 984 LYS A CA 1
ATOM 2057 C C . LYS A 1 253 ? 7.994 83.624 -6.178 1.00 54.83 984 LYS A C 1
ATOM 2058 O O . LYS A 1 253 ? 6.922 83.892 -6.767 1.00 55.45 984 LYS A O 1
ATOM 2065 N N . GLN B 2 1 ? 43.630 86.824 0.226 1.00 63.11 1430 GLN B N 1
ATOM 2066 C CA . GLN B 2 1 ? 43.383 86.796 1.696 1.00 63.42 1430 GLN B CA 1
ATOM 2067 C C . GLN B 2 1 ? 44.348 85.828 2.360 1.00 63.38 1430 GLN B C 1
ATOM 2068 O O . GLN B 2 1 ? 45.139 85.171 1.682 1.00 63.74 1430 GLN B O 1
ATOM 2074 N N . GLN B 2 2 ? 44.280 85.739 3.685 1.00 63.33 1431 GLN B N 1
ATOM 2075 C CA . GLN B 2 2 ? 45.144 84.832 4.420 1.00 62.46 1431 GLN B CA 1
ATOM 2076 C C . GLN B 2 2 ? 44.356 84.039 5.452 1.00 61.20 1431 GLN B C 1
ATOM 2077 O O . GLN B 2 2 ? 43.665 84.607 6.296 1.00 61.56 1431 GLN B O 1
ATOM 2083 N N . LYS B 2 3 ? 44.479 82.719 5.369 1.00 60.06 1432 LYS B N 1
ATOM 2084 C CA . LYS B 2 3 ? 43.803 81.789 6.268 1.00 58.51 1432 LYS B CA 1
ATOM 2085 C C . LYS B 2 3 ? 42.388 81.486 5.789 1.00 56.33 1432 LYS B C 1
ATOM 2086 O O . LYS B 2 3 ? 42.182 81.148 4.623 1.00 56.23 1432 LYS B O 1
ATOM 2092 N N . SER B 2 4 ? 41.420 81.621 6.690 1.00 53.42 1433 SER B N 1
ATOM 2093 C CA . SER B 2 4 ? 40.017 81.332 6.399 1.00 50.14 1433 SER B CA 1
ATOM 2094 C C . SER B 2 4 ? 39.843 79.827 6.295 1.00 47.47 1433 SER B C 1
ATOM 2095 O O . SER B 2 4 ? 40.262 79.193 5.325 1.00 46.87 1433 SER B O 1
ATOM 2098 N N . LEU B 2 5 ? 39.218 79.263 7.317 1.00 44.78 1434 LEU B N 1
ATOM 2099 C CA . LEU B 2 5 ? 38.989 77.833 7.391 1.00 43.04 1434 LEU B CA 1
ATOM 2100 C C . LEU B 2 5 ? 38.270 77.281 6.165 1.00 41.29 1434 LEU B C 1
ATOM 2101 O O . LEU B 2 5 ? 38.623 76.215 5.666 1.00 39.41 1434 LEU B O 1
ATOM 2106 N N . LEU B 2 6 ? 37.267 78.008 5.682 1.00 39.99 1435 LEU B N 1
ATOM 2107 C CA . LEU B 2 6 ? 36.518 77.583 4.505 1.00 39.84 1435 LEU B CA 1
ATOM 2108 C C . LEU B 2 6 ? 37.453 77.450 3.309 1.00 39.54 1435 LEU B C 1
ATOM 2109 O O . LEU B 2 6 ? 37.433 76.440 2.605 1.00 39.39 1435 LEU B O 1
ATOM 2114 N N . GLN B 2 7 ? 38.273 78.472 3.083 1.00 39.50 1436 GLN B N 1
ATOM 2115 C CA . GLN B 2 7 ? 39.221 78.449 1.974 1.00 39.98 1436 GLN B CA 1
ATOM 2116 C C . GLN B 2 7 ? 40.206 77.291 2.097 1.00 39.68 1436 GLN B C 1
ATOM 2117 O O . GLN B 2 7 ? 40.500 76.609 1.112 1.00 39.13 1436 GLN B O 1
ATOM 2123 N N . GLN B 2 8 ? 40.719 77.081 3.307 1.00 39.08 1437 GLN B N 1
ATOM 2124 C CA . GLN B 2 8 ? 41.675 76.011 3.565 1.00 39.46 1437 GLN B CA 1
ATOM 2125 C C . GLN B 2 8 ? 41.069 74.658 3.225 1.00 39.06 1437 GLN B C 1
ATOM 2126 O O . GLN B 2 8 ? 41.637 73.891 2.457 1.00 38.76 1437 GLN B O 1
ATOM 2132 N N . LEU B 2 9 ? 39.906 74.378 3.801 1.00 39.01 1438 LEU B N 1
ATOM 2133 C CA . LEU B 2 9 ? 39.207 73.117 3.580 1.00 40.22 1438 LEU B CA 1
ATOM 2134 C C . LEU B 2 9 ? 38.894 72.818 2.119 1.00 40.17 1438 LEU B C 1
ATOM 2135 O O . LEU B 2 9 ? 38.913 71.663 1.698 1.00 40.55 1438 LEU B O 1
ATOM 2140 N N . LEU B 2 10 ? 38.593 73.856 1.349 1.00 41.38 1439 LEU B N 1
ATOM 2141 C CA . LEU B 2 10 ? 38.258 73.678 -0.063 1.00 42.48 1439 LEU B CA 1
ATOM 2142 C C . LEU B 2 10 ? 39.472 73.510 -0.963 1.00 44.10 1439 LEU B C 1
ATOM 2143 O O . LEU B 2 10 ? 39.348 73.073 -2.107 1.00 43.81 1439 LEU B O 1
ATOM 2148 N N . THR B 2 11 ? 40.650 73.847 -0.447 1.00 46.23 1440 THR B N 1
ATOM 2149 C CA . THR B 2 11 ? 41.870 73.725 -1.234 1.00 49.10 1440 THR B CA 1
ATOM 2150 C C . THR B 2 11 ? 42.918 72.875 -0.532 1.00 51.24 1440 THR B C 1
ATOM 2151 O O . THR B 2 11 ? 44.011 72.665 -1.061 1.00 51.15 1440 THR B O 1
ATOM 2155 N N . GLU B 2 12 ? 42.567 72.377 0.650 1.00 53.75 1441 GLU B N 1
ATOM 2156 C CA . GLU B 2 12 ? 43.473 71.562 1.448 1.00 56.32 1441 GLU B CA 1
ATOM 2157 C C . GLU B 2 12 ? 44.266 70.604 0.573 1.00 57.54 1441 GLU B C 1
ATOM 2158 O O . GLU B 2 12 ? 43.649 69.678 -0.002 1.00 58.44 1441 GLU B O 1
#

InterPro domains:
  IPR000536 Nuclear hormone receptor, ligand-binding domain [PF00104] (767-943)
  IPR000536 Nuclear hormone receptor, ligand-binding domain [PS51843] (726-964)
  IPR000536 Nuclear hormone receptor, ligand-binding domain [SM00430] (771-935)
  IPR001628 Zinc finger, nuclear hormone receptor-type [PF00105] (602-669)
  IPR001628 Zinc finger, nuclear hormone receptor-type [PR00047] (603-619)
  IPR001628 Zinc finger, nuclear hormone receptor-type [PR00047] (619-634)
  IPR001628 Zinc finger, nuclear hormone receptor-type [PR00047] (652-660)
  IPR001628 Zinc finger, nuclear hormone receptor-type [PR00047] (660-668)
  IPR001628 Zinc finger, nuclear hormone receptor-type [PS00031] (603-629)
  IPR001628 Zinc finger, nuclear hormone receptor-type [PS51030] (600-675)
  IPR001628 Zinc finger, nuclear hormone receptor-type [SM00399] (600-671)
  IPR013088 Zinc finger, NHR/GATA-type [G3DSA:3.30.50.10] (594-694)
  IPR035500 Nuclear hormone receptor-like domain superfamily [G3DSA:1.10.565.10] (735-984)
  IPR035500 Nuclear hormone receptor-like domain superfamily [SSF48508] (736-982)
  IPR050200 Nuclear hormone receptor family NR3 subfamily [PTHR48092] (253-964)

Radius of gyration: 18.29 Å; Cα contacts (8 Å, |Δi|>4): 295; chains: 2; bounding box: 44×45×56 Å

CATH classification: 1.10.565.10

Nearest PDB structures (foldseek):
  2a3i-assembly1_A  TM=1.004E+00  e=2.975E-38  Homo sapiens
  3wfg-assembly1_A  TM=9.798E-01  e=4.530E-34  Homo sapiens
  4ltw-assembly1_A  TM=9.880E-01  e=1.438E-27  unclassified
  8gl7-assembly1_A  TM=9.833E-01  e=1.072E-23  Escherichia coli
  5jjm-assembly1_A  TM=9.693E-01  e=6.879E-23  Homo sapiens

Secondary structure (DSSP, 8-state):
------HHHHHHHHPPP-------TTS---HHHHHHHHHHHHHHHHHHHHHHHHT-TTGGGS-HHHHHHHHHHHHHHHHHHHHHHHHHHHHSSSSEEEETTEEE-HHHHHHTT-HHHHHHHHHHHHHHHHHT--HHHHHHHHHHHHTSEEETT--TTHHHHHHHHHHHHHHHHHHHHHSS-STHHHHHHHHHHHHHHHHHHHHHHHHHHHHHHHHHTHHHHT----HHHHHHHHHHHHHHHTT-EEE--SS--/----HHHHHHH-

Sequence (265 aa):
RALTPSPVMVLENIEPEIVYAGYDSSKPDTAENLLSTLNRLAGKQMIQVVKWAKVLPGFKNLPLEDQITLIQYSWMSLSSFALSWRSYKHTNSQFLYFAPDLVFNEEKMHQSAMYELCQGMHQISLQFVRLQLTFEEYTIMKVLLLLSTIPKDGLKSQAAFEEMRTNYIKELRKMVTKCPNNSGQSWQRFYQLTKLLDSMHDLVSDLLEFCFYTFRESHALKVEFPAMLVEIISDQLPKVESGNAKPLYFHRKQQKSLLQQLLTE